Protein AF-A0A2V9P547-F1 (afdb_monomer_lite)

Foldseek 3Di:
DVCLLPVCLVLLLVLLVLLLVLLVVLLVVVVVVDDLVVQLVVQLVVLVVLLVVQLVVQVVVVVVCVPVDDPLSSLFADSSNLSSVLSNVLSVLLSVLRVVVVVVVVVVVPDPDDDCDVPPPPVVVSLVSLLVSLVVVLVVLLVCQCCCQPPVPPVVDDLSVSCQAQNCRPPNHGDQPGDHNHPSSSSNSLSNSVSSVCVDPVNVVCPVVNLVVLLVQLVVLLVVLVVVVPDPDDPDPDDDCSGGHSSVVSNSSSVSSNVVSVVVCCCPPNCVVVDPDPVVVVVVD

pLDDT: mean 84.68, std 13.54, range [43.34, 98.06]

Structure (mmCIF, N/CA/C/O backbone):
data_AF-A0A2V9P547-F1
#
_entry.id   AF-A0A2V9P547-F1
#
loop_
_atom_site.group_PDB
_atom_site.id
_atom_site.type_symbol
_atom_site.label_atom_id
_atom_site.label_alt_id
_atom_site.label_comp_id
_atom_site.label_asym_id
_atom_site.label_entity_id
_atom_site.label_seq_id
_atom_site.pdbx_PDB_ins_code
_atom_site.Cartn_x
_atom_site.Cartn_y
_atom_site.Cartn_z
_atom_site.occupancy
_atom_site.B_iso_or_equiv
_atom_site.auth_seq_id
_atom_site.auth_comp_id
_atom_site.auth_asym_id
_atom_site.auth_atom_id
_atom_site.pdbx_PDB_model_num
ATOM 1 N N . MET A 1 1 ? 19.755 12.603 -5.298 1.00 49.56 1 MET A N 1
ATOM 2 C CA . MET A 1 1 ? 19.161 11.864 -4.158 1.00 49.56 1 MET A CA 1
ATOM 3 C C . MET A 1 1 ? 17.686 12.215 -3.921 1.00 49.56 1 MET A C 1
ATOM 5 O O . MET A 1 1 ? 16.877 11.305 -3.890 1.00 49.56 1 MET A O 1
ATOM 9 N N . TYR A 1 2 ? 17.287 13.496 -3.851 1.00 55.28 2 TYR A N 1
ATOM 10 C CA . TYR A 1 2 ? 15.878 13.884 -3.610 1.00 55.28 2 TYR A CA 1
ATOM 11 C C . TYR A 1 2 ? 14.882 13.570 -4.747 1.00 55.28 2 TYR A C 1
ATOM 13 O O . TYR A 1 2 ? 13.705 13.358 -4.480 1.00 55.28 2 TYR A O 1
ATOM 21 N N . SER A 1 3 ? 15.345 13.466 -5.998 1.00 59.25 3 SER A N 1
ATOM 22 C CA . SER A 1 3 ? 14.482 13.161 -7.156 1.00 59.25 3 SER A CA 1
ATOM 23 C C . SER A 1 3 ? 13.792 11.781 -7.064 1.00 59.25 3 SER A C 1
ATOM 25 O O . SER A 1 3 ? 12.622 11.642 -7.411 1.00 59.25 3 SER A O 1
ATOM 27 N N . GLN A 1 4 ? 14.454 10.774 -6.479 1.00 61.41 4 GLN A N 1
ATOM 28 C CA . GLN A 1 4 ? 13.909 9.410 -6.340 1.00 61.41 4 GLN A CA 1
ATOM 29 C C . GLN A 1 4 ? 12.851 9.277 -5.226 1.00 61.41 4 GLN A C 1
ATOM 31 O O . GLN A 1 4 ? 12.009 8.376 -5.256 1.00 61.41 4 GLN A O 1
ATOM 36 N N . LEU A 1 5 ? 12.837 10.206 -4.260 1.00 61.00 5 LEU A N 1
ATOM 37 C CA . LEU A 1 5 ? 11.777 10.280 -3.248 1.00 61.00 5 LEU A CA 1
ATOM 38 C C . LEU A 1 5 ? 10.445 10.708 -3.878 1.00 61.00 5 LEU A C 1
ATOM 40 O O . LEU A 1 5 ? 9.407 10.157 -3.518 1.00 61.00 5 LEU A O 1
ATOM 44 N N . GLY A 1 6 ? 10.487 11.647 -4.832 1.00 61.72 6 GLY A N 1
ATOM 45 C CA . GLY A 1 6 ? 9.301 12.223 -5.473 1.00 61.72 6 GLY A CA 1
ATOM 46 C C . GLY A 1 6 ? 8.825 11.503 -6.737 1.00 61.72 6 GLY A C 1
ATOM 47 O O . GLY A 1 6 ? 7.619 11.439 -6.963 1.00 61.72 6 GLY A O 1
ATOM 48 N N . GLY A 1 7 ? 9.737 10.923 -7.530 1.00 62.88 7 GLY A N 1
ATOM 49 C CA . GLY A 1 7 ? 9.480 10.462 -8.908 1.00 62.88 7 GLY A CA 1
ATOM 50 C C . GLY A 1 7 ? 8.370 9.421 -9.105 1.00 62.88 7 GLY A C 1
ATOM 51 O O . GLY A 1 7 ? 7.908 9.229 -10.221 1.00 62.88 7 GLY A O 1
ATOM 52 N N . THR A 1 8 ? 7.893 8.783 -8.037 1.00 74.94 8 THR A N 1
ATOM 53 C CA . THR A 1 8 ? 6.737 7.871 -8.067 1.00 74.94 8 THR A CA 1
ATOM 54 C C . THR A 1 8 ? 5.821 8.030 -6.852 1.00 74.94 8 THR A C 1
ATOM 56 O O . THR A 1 8 ? 5.011 7.156 -6.564 1.00 74.94 8 THR A O 1
ATOM 59 N N . PHE A 1 9 ? 5.925 9.144 -6.122 1.00 84.44 9 PHE A N 1
ATOM 60 C CA . PHE A 1 9 ? 5.146 9.403 -4.906 1.00 84.44 9 PHE A CA 1
ATOM 61 C C . PHE A 1 9 ? 3.621 9.559 -5.104 1.00 84.44 9 PHE A C 1
ATOM 63 O O . PHE A 1 9 ? 2.879 9.207 -4.182 1.00 84.44 9 PHE A O 1
ATOM 70 N N . PRO A 1 10 ? 3.104 10.010 -6.269 1.00 89.94 10 PRO A N 1
ATOM 71 C CA . PRO A 1 10 ? 1.658 10.047 -6.494 1.00 89.94 10 PRO A CA 1
ATOM 72 C C . PRO A 1 10 ? 0.981 8.674 -6.369 1.00 89.94 10 PRO A C 1
ATOM 74 O O . PRO A 1 10 ? -0.109 8.580 -5.813 1.00 89.94 10 PRO A O 1
ATOM 77 N N . ALA A 1 11 ? 1.627 7.593 -6.813 1.00 89.75 11 ALA A N 1
ATOM 78 C CA . ALA A 1 11 ? 1.047 6.250 -6.757 1.00 89.75 11 ALA A CA 1
ATOM 79 C C . ALA A 1 11 ? 0.783 5.749 -5.315 1.00 89.75 11 ALA A C 1
ATOM 81 O O . ALA A 1 11 ? -0.353 5.362 -5.030 1.00 89.75 11 ALA A O 1
ATOM 82 N N . PRO A 1 12 ? 1.746 5.811 -4.369 1.00 93.12 12 PRO A N 1
ATOM 83 C CA . PRO A 1 12 ? 1.519 5.541 -2.952 1.00 93.12 12 PRO A CA 1
ATOM 84 C C . PRO A 1 12 ? 0.391 6.372 -2.361 1.00 93.12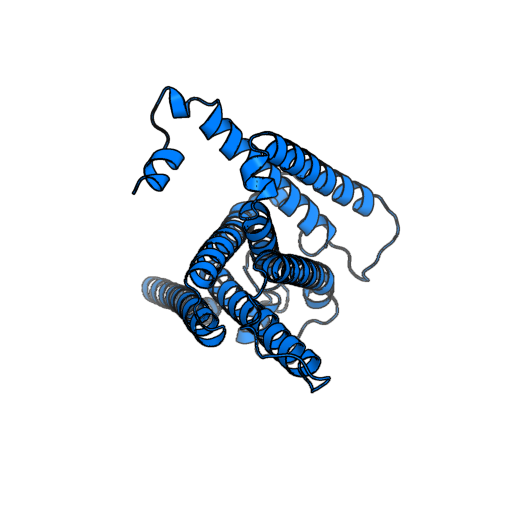 12 PRO A C 1
ATOM 86 O O . PRO A 1 12 ? -0.392 5.843 -1.579 1.00 93.12 12 PRO A O 1
ATOM 89 N N . LEU A 1 13 ? 0.287 7.648 -2.746 1.00 94.81 13 LEU A N 1
ATOM 90 C CA . LEU A 1 13 ? -0.782 8.524 -2.281 1.00 94.81 13 LEU A CA 1
ATOM 91 C C . LEU A 1 13 ? -2.156 8.029 -2.747 1.00 94.81 13 LEU A C 1
ATOM 93 O O . LEU A 1 13 ? -3.043 7.856 -1.914 1.00 94.81 13 LEU A O 1
ATOM 97 N N . PHE A 1 14 ? -2.328 7.749 -4.042 1.00 94.56 14 PHE A N 1
ATOM 98 C CA . PHE A 1 14 ? -3.595 7.235 -4.574 1.00 94.56 14 PHE A CA 1
ATOM 99 C C . PHE A 1 14 ? -3.981 5.892 -3.955 1.00 94.56 14 PHE A C 1
ATOM 101 O O . PHE A 1 14 ? -5.131 5.710 -3.564 1.00 94.56 14 PHE A O 1
ATOM 108 N N . LEU A 1 15 ? -3.028 4.969 -3.816 1.00 96.56 15 LEU A N 1
ATOM 109 C CA . LEU A 1 15 ? -3.270 3.658 -3.212 1.00 96.56 15 LEU A CA 1
ATOM 110 C C . LEU A 1 15 ? -3.638 3.777 -1.736 1.00 96.56 15 LEU A C 1
ATOM 112 O O . LEU A 1 15 ? -4.613 3.170 -1.297 1.00 96.56 15 LEU A O 1
ATOM 116 N N . PHE A 1 16 ? -2.905 4.595 -0.981 1.00 97.56 16 PHE A N 1
ATOM 117 C CA . PHE A 1 16 ? -3.202 4.848 0.422 1.00 97.56 16 PHE A CA 1
ATOM 118 C C . PHE A 1 16 ? -4.597 5.453 0.594 1.00 97.56 16 PHE A C 1
ATOM 120 O O . PHE A 1 16 ? -5.390 4.948 1.388 1.00 97.56 16 PHE A O 1
ATOM 127 N N . LEU A 1 17 ? -4.941 6.482 -0.186 1.00 96.56 17 LEU A N 1
ATOM 128 C CA . LEU A 1 17 ? -6.272 7.090 -0.150 1.00 96.56 17 LEU A CA 1
ATOM 129 C C . LEU A 1 17 ? -7.367 6.100 -0.564 1.00 96.56 17 LEU A C 1
ATOM 131 O O . LEU A 1 17 ? -8.393 6.038 0.107 1.00 96.56 17 LEU A O 1
ATOM 135 N N . ALA A 1 18 ? -7.137 5.273 -1.589 1.00 96.69 18 ALA A N 1
ATOM 136 C CA . ALA A 1 18 ? -8.064 4.211 -1.974 1.00 96.69 18 ALA A CA 1
ATOM 137 C C . ALA A 1 18 ? -8.303 3.221 -0.820 1.00 96.69 18 ALA A C 1
ATOM 139 O O . ALA A 1 18 ? -9.447 2.845 -0.563 1.00 96.69 18 ALA A O 1
ATOM 140 N N . GLY A 1 19 ? -7.253 2.859 -0.076 1.00 97.25 19 GLY A N 1
ATOM 141 C CA . GLY A 1 19 ? -7.352 2.060 1.146 1.00 97.25 19 GLY A CA 1
ATOM 142 C C . GLY A 1 19 ? -8.185 2.732 2.242 1.00 97.25 19 GLY A C 1
ATOM 143 O O . GLY A 1 19 ? -9.082 2.107 2.809 1.00 97.25 19 GLY A O 1
ATOM 144 N N . VAL A 1 20 ? -7.949 4.023 2.505 1.00 96.75 20 VAL A N 1
ATOM 145 C CA . VAL A 1 20 ? -8.733 4.803 3.482 1.00 96.75 20 VAL A CA 1
ATOM 146 C C . VAL A 1 20 ? -10.208 4.857 3.083 1.00 96.75 20 VAL A C 1
ATOM 148 O O . VAL A 1 20 ? -11.084 4.579 3.905 1.00 96.75 20 VAL A O 1
ATOM 151 N N . SER A 1 21 ? -10.500 5.164 1.818 1.00 95.38 21 SER A N 1
ATOM 152 C CA . SER A 1 21 ? -11.861 5.178 1.279 1.00 95.38 21 SER A CA 1
ATOM 153 C C . SER A 1 21 ? -12.527 3.808 1.396 1.00 95.38 21 SER A C 1
ATOM 155 O O . SER A 1 21 ? -13.686 3.725 1.807 1.00 95.38 21 SER A O 1
ATOM 157 N N . PHE A 1 22 ? -11.799 2.728 1.102 1.00 96.25 22 PHE A N 1
ATOM 158 C CA . PHE A 1 22 ? -12.295 1.362 1.249 1.00 96.25 22 PHE A CA 1
ATOM 159 C C . PHE A 1 22 ? -12.676 1.046 2.699 1.00 96.25 22 PHE A C 1
ATOM 161 O O . PHE A 1 22 ? -13.743 0.473 2.938 1.00 96.25 22 PHE A O 1
ATOM 168 N N . ALA A 1 23 ? -11.849 1.447 3.671 1.00 95.50 23 ALA A N 1
ATOM 169 C CA . ALA A 1 23 ? -12.138 1.255 5.092 1.00 95.50 23 ALA A CA 1
ATOM 170 C C . ALA A 1 23 ? -13.430 1.972 5.508 1.00 95.50 23 ALA A C 1
ATOM 172 O O . ALA A 1 23 ? -14.292 1.366 6.139 1.00 95.50 23 ALA A O 1
ATOM 173 N N . LEU A 1 24 ? -13.604 3.233 5.092 1.00 92.56 24 LEU A N 1
ATOM 174 C CA . LEU A 1 24 ? -14.802 4.028 5.388 1.00 92.56 24 LEU A CA 1
ATOM 175 C C . LEU A 1 24 ? -16.067 3.437 4.754 1.00 92.56 24 LEU A C 1
ATOM 177 O O . LEU A 1 24 ? -17.126 3.413 5.380 1.00 92.56 24 LEU A O 1
ATOM 181 N N . VAL A 1 25 ? -15.974 2.954 3.512 1.00 92.38 25 VAL A N 1
ATOM 182 C CA . VAL A 1 25 ? -17.089 2.270 2.841 1.00 92.38 25 VAL A CA 1
ATOM 183 C C . VAL A 1 25 ? -17.422 0.969 3.564 1.00 92.38 25 VAL A C 1
ATOM 185 O O . VAL A 1 25 ? -18.591 0.708 3.831 1.00 92.38 25 VAL A O 1
ATOM 188 N N . THR A 1 26 ? -16.415 0.177 3.928 1.00 91.06 26 THR A N 1
ATOM 189 C CA . THR A 1 26 ? -16.612 -1.094 4.636 1.00 91.06 26 THR A CA 1
ATOM 190 C C . THR A 1 26 ? -17.240 -0.873 6.009 1.00 91.06 26 THR A C 1
ATOM 192 O O . THR A 1 26 ? -18.204 -1.556 6.339 1.00 91.06 26 THR A O 1
ATOM 195 N N . ASP A 1 27 ? -16.782 0.125 6.769 1.00 89.25 27 ASP A N 1
ATOM 196 C CA . ASP A 1 27 ? -17.373 0.510 8.057 1.00 89.25 27 ASP A CA 1
ATOM 197 C C . ASP A 1 27 ? -18.852 0.909 7.902 1.00 89.25 27 ASP A C 1
ATOM 199 O O . ASP A 1 27 ? -19.717 0.403 8.617 1.00 89.25 27 ASP A O 1
ATOM 203 N N . LYS A 1 28 ? -19.187 1.714 6.883 1.00 88.19 28 LYS A N 1
ATOM 204 C CA . LYS A 1 28 ? -20.585 2.054 6.559 1.00 88.19 28 LYS A CA 1
ATOM 205 C C . LYS A 1 28 ? -21.427 0.825 6.197 1.00 88.19 28 LYS A C 1
ATOM 207 O O . LYS A 1 28 ? -22.593 0.754 6.577 1.00 88.19 28 LYS A O 1
ATOM 212 N N . LEU A 1 29 ? -20.877 -0.136 5.451 1.00 88.25 29 LEU A N 1
ATOM 213 C CA . LEU A 1 29 ? -21.590 -1.367 5.083 1.00 88.25 29 LEU A CA 1
ATOM 214 C C . LEU A 1 29 ? -21.790 -2.299 6.291 1.00 88.25 29 LEU A C 1
ATOM 216 O O . LEU A 1 29 ? -22.845 -2.924 6.401 1.00 88.25 29 LEU A O 1
ATOM 220 N N . LEU A 1 30 ? -20.823 -2.347 7.212 1.00 84.56 30 LEU A N 1
ATOM 221 C CA . LEU A 1 30 ? -20.936 -3.074 8.480 1.00 84.56 30 LEU A CA 1
ATOM 222 C C . LEU A 1 30 ? -22.000 -2.453 9.392 1.00 84.56 30 LEU A C 1
ATOM 224 O O . LEU A 1 30 ? -22.803 -3.181 9.972 1.00 84.56 30 LEU A O 1
ATOM 228 N N . GLN A 1 31 ? -22.069 -1.121 9.471 1.00 84.56 31 GLN A N 1
ATOM 229 C CA . GLN A 1 31 ? -23.114 -0.413 10.224 1.00 84.56 31 GLN A CA 1
ATOM 230 C C . GLN A 1 31 ? -24.520 -0.678 9.668 1.00 84.56 31 GLN A C 1
ATOM 232 O O . GLN A 1 31 ? -25.480 -0.746 10.430 1.00 84.56 31 GLN A O 1
ATOM 237 N N . LYS A 1 32 ? -24.639 -0.896 8.352 1.00 84.75 32 LYS A N 1
ATOM 238 C CA . LYS A 1 32 ? -25.882 -1.325 7.687 1.00 84.75 32 LYS A CA 1
ATOM 239 C C . LYS A 1 32 ? -26.212 -2.813 7.881 1.00 84.75 32 LYS A C 1
ATOM 241 O O . LYS A 1 32 ? -27.176 -3.283 7.286 1.00 84.75 32 LYS A O 1
ATOM 246 N N . GLN A 1 33 ? -25.428 -3.545 8.678 1.00 78.88 33 GLN A N 1
ATOM 247 C CA . GLN A 1 33 ? -25.622 -4.967 8.998 1.00 78.88 33 GLN A CA 1
ATOM 248 C C . GLN A 1 33 ? -25.703 -5.882 7.765 1.00 78.88 33 GLN A C 1
ATOM 250 O O . GLN A 1 33 ? -26.404 -6.893 7.761 1.00 78.88 33 GLN A O 1
ATOM 255 N N . LEU A 1 34 ? -24.972 -5.542 6.700 1.00 81.12 34 LEU A N 1
ATOM 256 C CA . LEU A 1 34 ? -24.906 -6.391 5.515 1.00 81.12 34 LEU A CA 1
ATOM 257 C C . LEU A 1 34 ? -24.095 -7.661 5.789 1.00 81.12 34 LEU A C 1
ATOM 259 O O . LEU A 1 34 ? -23.124 -7.656 6.547 1.00 81.12 34 LEU A O 1
ATOM 263 N N . SER A 1 35 ? -24.463 -8.753 5.118 1.00 83.75 35 SER A N 1
ATOM 264 C CA . SER A 1 35 ? -23.729 -10.015 5.234 1.00 83.75 35 SER A CA 1
ATOM 265 C C . SER A 1 35 ? -22.305 -9.897 4.674 1.00 83.75 35 SER A C 1
ATOM 267 O O . SER A 1 35 ? -22.056 -9.170 3.708 1.00 83.75 35 SER A O 1
ATOM 269 N N . ALA A 1 36 ? -21.368 -10.678 5.221 1.00 86.25 36 ALA A N 1
ATOM 270 C CA . ALA A 1 36 ? -19.972 -10.694 4.771 1.00 86.25 36 ALA A CA 1
ATOM 271 C C . ALA A 1 36 ? -19.837 -10.939 3.255 1.00 86.25 36 ALA A C 1
ATOM 273 O O . ALA A 1 36 ? -19.030 -10.294 2.587 1.00 86.25 36 ALA A O 1
ATOM 274 N N . ASN A 1 37 ? -20.677 -11.817 2.694 1.00 88.94 37 ASN A N 1
ATOM 275 C CA . ASN A 1 37 ? -20.705 -12.110 1.260 1.00 88.94 37 ASN A CA 1
ATOM 276 C C . ASN A 1 37 ? -21.169 -10.907 0.425 1.00 88.94 37 ASN A C 1
ATOM 278 O O . ASN A 1 37 ? -20.618 -10.657 -0.644 1.00 88.94 37 ASN A O 1
ATOM 282 N N . GLN A 1 38 ? -22.159 -10.144 0.898 1.00 89.19 38 GLN A N 1
ATOM 283 C CA . GLN A 1 38 ? -22.633 -8.944 0.202 1.00 89.19 38 GLN A CA 1
ATOM 284 C C . GLN A 1 38 ? -21.593 -7.824 0.232 1.00 89.19 38 GLN A C 1
ATOM 286 O O . GLN A 1 38 ? -21.378 -7.171 -0.793 1.00 89.19 38 GLN A O 1
ATOM 291 N N . ILE A 1 39 ? -20.924 -7.630 1.374 1.00 88.31 39 ILE A N 1
ATOM 292 C CA . ILE A 1 39 ? -19.830 -6.659 1.509 1.00 88.31 39 ILE A CA 1
ATOM 293 C C . ILE A 1 39 ? -18.715 -7.011 0.525 1.00 88.31 39 ILE A C 1
ATOM 295 O O . ILE A 1 39 ? -18.340 -6.172 -0.292 1.00 88.31 39 ILE A O 1
ATOM 299 N N . ALA A 1 40 ? -18.253 -8.264 0.542 1.00 91.50 40 ALA A N 1
ATOM 300 C CA . ALA A 1 40 ? -17.202 -8.756 -0.342 1.00 91.50 40 ALA A CA 1
ATOM 301 C C . ALA A 1 40 ? -17.580 -8.634 -1.820 1.00 91.50 40 ALA A C 1
ATOM 303 O O . ALA A 1 40 ? -16.827 -8.078 -2.611 1.00 91.50 40 ALA A O 1
ATOM 304 N N . LYS A 1 41 ? -18.779 -9.088 -2.204 1.00 93.81 41 LYS A N 1
ATOM 305 C CA . LYS A 1 41 ? -19.252 -9.009 -3.591 1.00 93.81 41 LYS A CA 1
ATOM 306 C C . LYS A 1 41 ? -19.302 -7.566 -4.084 1.00 93.81 41 LYS A C 1
ATOM 308 O O . LYS A 1 41 ? -18.902 -7.300 -5.212 1.00 93.81 41 LYS A O 1
ATOM 313 N N . THR A 1 42 ? -19.777 -6.642 -3.251 1.00 91.56 42 THR A N 1
ATOM 314 C CA . THR A 1 42 ? -19.873 -5.222 -3.612 1.00 91.56 42 THR A CA 1
ATOM 315 C C . THR A 1 42 ? -18.488 -4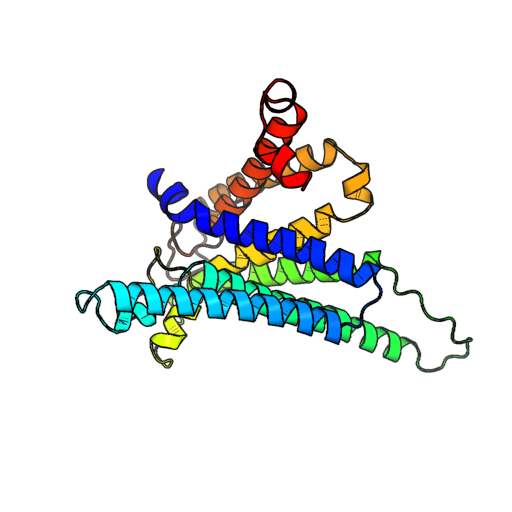.611 -3.791 1.00 91.56 42 THR A C 1
ATOM 317 O O . THR A 1 42 ? -18.228 -3.975 -4.809 1.00 91.56 42 THR A O 1
ATOM 320 N N . THR A 1 43 ? -17.583 -4.824 -2.837 1.00 92.38 43 THR A N 1
ATOM 321 C CA . THR A 1 43 ? -16.242 -4.228 -2.872 1.00 92.38 43 THR A CA 1
ATOM 322 C C . THR A 1 43 ? -15.353 -4.840 -3.954 1.00 92.38 43 THR A C 1
ATOM 324 O O . THR A 1 43 ? -14.705 -4.097 -4.690 1.00 92.38 43 THR A O 1
ATOM 327 N N . ILE A 1 44 ? -15.387 -6.165 -4.130 1.00 95.81 44 ILE A N 1
ATOM 328 C CA . ILE A 1 44 ? -14.661 -6.877 -5.194 1.00 95.81 44 ILE A CA 1
ATOM 329 C C . ILE A 1 44 ? -15.182 -6.455 -6.565 1.00 95.81 44 ILE A C 1
ATOM 331 O O . ILE A 1 44 ? -14.379 -6.163 -7.444 1.00 95.81 44 ILE A O 1
ATOM 335 N N . ARG A 1 45 ? -16.505 -6.350 -6.752 1.00 96.31 45 ARG A N 1
ATOM 336 C CA . ARG A 1 45 ? -17.078 -5.882 -8.021 1.00 96.31 45 ARG A CA 1
ATOM 337 C C . ARG A 1 45 ? -16.614 -4.467 -8.363 1.00 96.31 45 ARG A C 1
ATOM 339 O O . ARG A 1 45 ? -16.226 -4.234 -9.499 1.00 96.31 45 ARG A O 1
ATOM 346 N N . ARG A 1 46 ? -16.603 -3.539 -7.398 1.00 93.94 46 ARG A N 1
ATOM 347 C CA . ARG A 1 46 ? -16.077 -2.180 -7.627 1.00 93.94 46 ARG A CA 1
ATOM 348 C C . ARG A 1 46 ? -14.585 -2.184 -7.967 1.00 93.94 46 ARG A C 1
ATOM 350 O O . ARG A 1 46 ? -14.173 -1.460 -8.866 1.00 93.94 46 ARG A O 1
ATOM 357 N N . GLY A 1 47 ? -13.789 -3.022 -7.301 1.00 95.19 47 GLY A N 1
ATOM 358 C CA . GLY A 1 47 ? -12.379 -3.217 -7.653 1.00 95.19 47 GLY A CA 1
ATOM 359 C C . GLY A 1 47 ? -12.197 -3.769 -9.071 1.00 95.19 47 GLY A C 1
ATOM 360 O O . GLY A 1 47 ? -11.362 -3.266 -9.819 1.00 95.19 47 GLY A O 1
ATOM 361 N N . ALA A 1 48 ? -13.023 -4.738 -9.470 1.00 96.62 48 ALA A N 1
ATOM 362 C CA . ALA A 1 48 ? -13.026 -5.312 -10.814 1.00 96.62 48 ALA A CA 1
ATOM 363 C C . ALA A 1 48 ? -13.457 -4.297 -11.886 1.00 96.62 48 ALA A C 1
ATOM 365 O O . ALA A 1 48 ? -12.876 -4.276 -12.965 1.00 96.62 48 ALA A O 1
ATOM 366 N N . GLU A 1 49 ? -14.426 -3.425 -11.587 1.00 96.62 49 GLU A N 1
ATOM 367 C CA . GLU A 1 49 ? -14.826 -2.317 -12.465 1.00 96.62 49 GLU A CA 1
ATOM 368 C C . GLU A 1 49 ? -13.655 -1.346 -12.692 1.00 96.62 49 GLU A C 1
ATOM 370 O O . GLU A 1 49 ? -13.340 -1.030 -13.836 1.00 96.62 49 GLU A O 1
ATOM 375 N N . ILE A 1 50 ? -12.955 -0.929 -11.630 1.00 94.81 50 ILE A N 1
ATOM 376 C CA . ILE A 1 50 ? -11.777 -0.046 -11.740 1.00 94.81 50 ILE A CA 1
ATOM 377 C C . ILE A 1 50 ? -10.647 -0.726 -12.519 1.00 94.81 50 ILE A C 1
ATOM 379 O O . ILE A 1 50 ? -10.018 -0.101 -13.371 1.00 94.81 50 ILE A O 1
ATOM 383 N N . PHE A 1 51 ? -10.412 -2.012 -12.263 1.00 94.44 51 PHE A N 1
ATOM 384 C CA . PHE A 1 51 ? -9.427 -2.802 -12.995 1.00 94.44 51 PHE A CA 1
ATOM 385 C C . PHE A 1 51 ? -9.758 -2.888 -14.492 1.00 94.44 51 PHE A C 1
ATOM 387 O O . PHE A 1 51 ? -8.892 -2.655 -15.332 1.00 94.44 51 PHE A O 1
ATOM 394 N N . ALA A 1 52 ? -11.019 -3.169 -14.833 1.00 94.81 52 ALA A N 1
ATOM 395 C CA . ALA A 1 52 ? -11.480 -3.229 -16.216 1.00 94.81 52 ALA A CA 1
ATOM 396 C C . ALA A 1 52 ? -11.361 -1.869 -16.918 1.00 94.81 52 ALA A C 1
ATOM 398 O O . ALA A 1 52 ? -10.942 -1.818 -18.072 1.00 94.81 52 ALA A O 1
ATOM 399 N N . LEU A 1 53 ? -11.664 -0.768 -16.222 1.00 93.81 53 LEU A N 1
ATOM 400 C CA . LEU A 1 53 ? -11.444 0.583 -16.743 1.00 93.81 53 LEU A CA 1
ATOM 401 C C . LEU A 1 53 ? -9.959 0.855 -17.006 1.00 93.81 53 LEU A C 1
ATOM 403 O O . LEU A 1 53 ? -9.626 1.413 -18.047 1.00 93.81 53 LEU A O 1
ATOM 407 N N . GLY A 1 54 ? -9.062 0.426 -16.115 1.00 92.25 54 GLY A N 1
ATOM 408 C CA . GLY A 1 54 ? -7.617 0.545 -16.325 1.00 92.25 54 GLY A CA 1
ATOM 409 C C . GLY A 1 54 ? -7.125 -0.217 -17.564 1.00 92.25 54 GLY A C 1
ATOM 410 O O . GLY A 1 54 ? -6.357 0.326 -18.358 1.00 92.25 54 GLY A O 1
ATOM 411 N N . LEU A 1 55 ? -7.640 -1.430 -17.797 1.00 91.62 55 LEU A N 1
ATOM 412 C CA . LEU A 1 55 ? -7.381 -2.181 -19.032 1.00 91.62 55 LEU A CA 1
ATOM 413 C C . LEU A 1 55 ? -7.955 -1.483 -20.272 1.00 91.62 55 LEU A C 1
ATOM 415 O O . LEU A 1 55 ? -7.295 -1.427 -21.308 1.00 91.62 55 LEU A O 1
ATOM 419 N N . LEU A 1 56 ? -9.162 -0.924 -20.175 1.00 93.19 56 LEU A N 1
ATOM 420 C CA . LEU A 1 56 ? -9.802 -0.214 -21.282 1.00 93.19 56 LEU A CA 1
ATOM 421 C C . LEU A 1 56 ? -9.011 1.037 -21.678 1.00 93.19 56 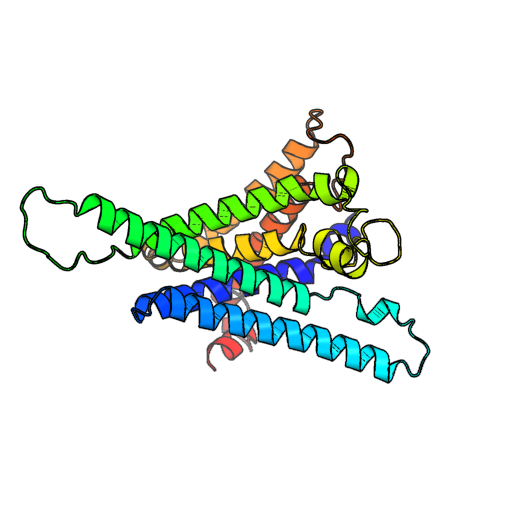LEU A C 1
ATOM 423 O O . LEU A 1 56 ? -8.802 1.264 -22.867 1.00 93.19 56 LEU A O 1
ATOM 427 N N . PHE A 1 57 ? -8.505 1.802 -20.707 1.00 91.44 57 PHE A N 1
ATOM 428 C CA . PHE A 1 57 ? -7.626 2.939 -20.986 1.00 91.44 57 PHE A CA 1
ATOM 429 C C . PHE A 1 57 ? -6.340 2.518 -21.699 1.00 91.44 57 PHE A C 1
ATOM 431 O O . PHE A 1 57 ? -5.898 3.221 -22.604 1.00 91.44 57 PHE A O 1
ATOM 438 N N . ARG A 1 58 ? -5.778 1.347 -21.372 1.00 89.56 58 ARG A N 1
ATOM 439 C CA . ARG A 1 58 ? -4.614 0.801 -22.090 1.00 89.56 58 ARG A CA 1
ATOM 440 C C . ARG A 1 58 ? -4.941 0.425 -23.530 1.00 89.56 58 ARG A C 1
ATOM 442 O O . ARG A 1 58 ? -4.164 0.737 -24.428 1.00 89.56 58 ARG A O 1
ATOM 449 N N . VAL A 1 59 ? -6.098 -0.193 -23.767 1.00 90.69 59 VAL A N 1
ATOM 450 C CA . VAL A 1 59 ? -6.575 -0.494 -25.128 1.00 90.69 59 VAL A CA 1
ATOM 451 C C . VAL A 1 59 ? -6.794 0.791 -25.926 1.00 90.69 59 VAL A C 1
ATOM 453 O O . VAL A 1 59 ? -6.391 0.869 -27.085 1.00 90.69 59 VAL A O 1
ATOM 456 N N . GLN A 1 60 ? -7.381 1.814 -25.303 1.00 92.00 60 GLN A N 1
ATOM 457 C CA . GLN A 1 60 ? -7.567 3.125 -25.916 1.00 92.00 60 GLN A CA 1
ATOM 458 C C . GLN A 1 60 ? -6.223 3.784 -26.270 1.00 92.00 60 GLN A C 1
ATOM 460 O O . GLN A 1 60 ? -6.064 4.260 -27.391 1.00 92.00 60 GLN A O 1
ATOM 465 N N . GLU A 1 61 ? -5.255 3.805 -25.349 1.00 88.56 61 GLU A N 1
ATOM 466 C CA . GLU A 1 61 ? -3.913 4.364 -25.578 1.00 88.56 61 GLU A CA 1
ATOM 467 C C . GLU A 1 61 ? -3.206 3.651 -26.738 1.00 88.56 61 GLU A C 1
ATOM 469 O O . GLU A 1 61 ? -2.670 4.298 -27.639 1.00 88.56 61 GLU A O 1
ATOM 474 N N . PHE A 1 62 ? -3.285 2.319 -26.773 1.00 88.12 62 PHE A N 1
ATOM 475 C CA . PHE A 1 62 ? -2.741 1.516 -27.861 1.00 88.12 62 PHE A CA 1
ATOM 476 C C . PHE A 1 62 ? -3.406 1.838 -29.208 1.00 88.12 62 PHE A C 1
ATOM 478 O O . PHE A 1 62 ? -2.709 2.034 -30.201 1.00 88.12 62 PHE A O 1
ATOM 485 N N . ALA A 1 63 ? -4.735 1.962 -29.251 1.00 89.00 63 ALA A N 1
ATOM 486 C CA . ALA A 1 63 ? -5.456 2.314 -30.475 1.00 89.00 63 ALA A CA 1
ATOM 487 C C . ALA A 1 63 ? -5.096 3.723 -30.985 1.00 89.00 63 ALA A C 1
ATOM 489 O O . ALA A 1 63 ? -4.896 3.913 -32.184 1.00 89.00 63 ALA A O 1
ATOM 490 N N . ILE A 1 64 ? -4.958 4.698 -30.077 1.00 90.56 64 ILE A N 1
ATOM 491 C CA . ILE A 1 64 ? -4.565 6.080 -30.408 1.00 90.56 64 ILE A CA 1
ATOM 492 C C . ILE A 1 64 ? -3.116 6.151 -30.900 1.00 90.56 64 ILE A C 1
ATOM 494 O O . ILE A 1 64 ? -2.790 7.014 -31.711 1.00 90.56 64 ILE A O 1
ATOM 498 N N . SER A 1 65 ? -2.251 5.230 -30.471 1.00 84.69 65 SER A N 1
ATOM 499 C CA . SER A 1 65 ? -0.855 5.194 -30.916 1.00 84.69 65 SER A CA 1
ATOM 500 C C . SER A 1 65 ? -0.678 4.903 -32.417 1.00 84.69 65 SER A C 1
ATOM 502 O O . SER A 1 65 ? 0.441 5.011 -32.910 1.00 84.69 65 SER A O 1
ATOM 504 N N . LEU A 1 66 ? -1.744 4.539 -33.151 1.00 80.56 66 LEU A N 1
ATOM 505 C CA . LEU A 1 66 ? -1.749 4.332 -34.611 1.00 80.56 66 LEU A CA 1
ATOM 506 C C . LEU A 1 66 ? -0.564 3.479 -35.116 1.00 80.56 66 LEU A C 1
ATOM 508 O O . LEU A 1 66 ? 0.037 3.769 -36.148 1.00 80.56 66 LEU A O 1
ATOM 512 N N . GLY A 1 67 ? -0.212 2.426 -34.370 1.00 81.00 67 GLY A N 1
ATOM 513 C CA . GLY A 1 67 ? 0.859 1.485 -34.722 1.00 81.00 67 GLY A CA 1
ATOM 514 C C . GLY A 1 67 ? 2.271 1.894 -34.290 1.00 81.00 67 GLY A C 1
ATOM 515 O O . GLY A 1 67 ? 3.212 1.153 -34.556 1.00 81.00 67 GLY A O 1
ATOM 516 N N . TRP A 1 68 ? 2.435 3.031 -33.605 1.00 82.00 68 TRP A N 1
ATOM 517 C CA . TRP A 1 68 ? 3.726 3.452 -33.048 1.00 82.00 68 TRP A CA 1
ATOM 518 C C . TRP A 1 68 ? 4.072 2.710 -31.754 1.00 82.00 68 TRP A C 1
ATOM 520 O O . TRP A 1 68 ? 5.252 2.551 -31.442 1.00 82.00 68 TRP A O 1
ATOM 530 N N . ALA A 1 69 ? 3.068 2.250 -30.999 1.00 82.94 69 ALA A N 1
ATOM 531 C CA . ALA A 1 69 ? 3.292 1.481 -29.782 1.00 82.94 69 ALA A CA 1
ATOM 532 C C . ALA A 1 69 ? 3.374 -0.029 -30.077 1.00 82.94 69 ALA A C 1
ATOM 534 O O . ALA A 1 69 ? 2.543 -0.566 -30.818 1.00 82.94 69 ALA A O 1
ATOM 535 N N . PRO A 1 70 ? 4.334 -0.754 -29.477 1.00 85.50 70 PRO A N 1
ATOM 536 C CA . PRO A 1 70 ? 4.379 -2.207 -29.559 1.00 85.50 70 PRO A CA 1
ATOM 537 C C . PRO A 1 70 ? 3.184 -2.843 -28.833 1.00 85.50 70 PRO A C 1
ATOM 539 O O . PRO A 1 70 ? 2.708 -2.342 -27.816 1.00 85.50 70 PRO A O 1
ATOM 542 N N . TRP A 1 71 ? 2.747 -4.020 -29.295 1.00 84.69 71 TRP A N 1
ATOM 543 C CA . TRP A 1 71 ? 1.654 -4.787 -28.668 1.00 84.69 71 TRP A CA 1
ATOM 544 C C . TRP A 1 71 ? 1.911 -5.122 -27.189 1.00 84.69 71 TRP A C 1
ATOM 546 O O . TRP A 1 71 ? 0.972 -5.349 -26.428 1.00 84.69 71 TRP A O 1
ATOM 556 N N . SER A 1 72 ? 3.180 -5.137 -26.765 1.00 84.00 72 SER A N 1
ATOM 557 C CA . SER A 1 72 ? 3.554 -5.340 -25.367 1.00 84.00 72 SER A CA 1
ATOM 558 C C . SER A 1 72 ? 3.005 -4.255 -24.443 1.00 84.00 72 SER A C 1
ATOM 560 O O . SER A 1 72 ? 2.712 -4.570 -23.295 1.00 84.00 72 SER A O 1
ATOM 562 N N . ASP A 1 73 ? 2.782 -3.023 -24.917 1.00 81.75 73 ASP A N 1
ATOM 563 C CA . ASP A 1 73 ? 2.300 -1.917 -24.075 1.00 81.75 73 ASP A CA 1
ATOM 564 C C . ASP A 1 73 ? 0.891 -2.147 -23.506 1.00 81.75 73 ASP A C 1
ATOM 566 O O . ASP A 1 73 ? 0.565 -1.616 -22.443 1.00 81.75 73 ASP A O 1
ATOM 570 N N . LEU A 1 74 ? 0.087 -3.018 -24.127 1.00 82.31 74 LEU A N 1
ATOM 571 C CA . LEU A 1 74 ? -1.191 -3.477 -23.569 1.00 82.31 74 LEU A CA 1
ATOM 572 C C . LEU A 1 74 ? -1.013 -4.253 -22.256 1.00 82.31 74 LEU A C 1
ATOM 574 O O . LEU A 1 74 ? -1.878 -4.209 -21.385 1.00 82.31 74 LEU A O 1
ATOM 578 N N . GLY A 1 75 ? 0.118 -4.945 -22.098 1.00 80.56 75 GLY A N 1
ATOM 579 C CA . GLY A 1 75 ? 0.484 -5.667 -20.881 1.00 80.56 75 GLY A CA 1
ATOM 580 C C . GLY A 1 75 ? 1.183 -4.797 -19.835 1.00 80.56 75 GLY A C 1
ATOM 581 O O . GLY A 1 75 ? 1.719 -5.331 -18.864 1.00 80.56 75 GLY A O 1
ATOM 582 N N . ARG A 1 76 ? 1.257 -3.472 -20.026 1.00 83.56 76 ARG A N 1
ATOM 583 C CA . ARG A 1 76 ? 1.859 -2.562 -19.047 1.00 83.56 76 ARG A CA 1
ATOM 584 C C . ARG A 1 76 ? 0.890 -2.317 -17.891 1.00 83.56 76 ARG A C 1
ATOM 586 O O . ARG A 1 76 ? -0.259 -1.930 -18.094 1.00 83.56 76 ARG A O 1
ATOM 593 N N . VAL A 1 77 ? 1.368 -2.506 -16.663 1.00 85.50 77 VAL A N 1
ATOM 594 C CA . VAL A 1 77 ? 0.546 -2.327 -15.460 1.00 85.50 77 VAL A CA 1
ATOM 595 C C . VAL A 1 77 ? 0.505 -0.860 -15.048 1.00 85.50 77 VAL A C 1
ATOM 597 O O . VAL A 1 77 ? 1.535 -0.269 -14.722 1.00 85.50 77 VAL A O 1
ATOM 600 N N . ASP A 1 78 ? -0.704 -0.302 -15.041 1.00 88.56 78 ASP A N 1
ATOM 601 C CA . ASP A 1 78 ? -0.989 1.066 -14.607 1.00 88.56 78 ASP A CA 1
ATOM 602 C C . ASP A 1 78 ? -1.512 1.126 -13.163 1.00 88.56 78 ASP A C 1
ATOM 604 O O . ASP A 1 78 ? -2.003 0.132 -12.623 1.00 88.56 78 ASP A O 1
ATOM 608 N N . ILE A 1 79 ? -1.501 2.319 -12.567 1.00 90.31 79 ILE A N 1
ATOM 609 C CA . ILE A 1 79 ? -1.955 2.582 -11.202 1.00 90.31 79 ILE A CA 1
ATOM 610 C C . ILE A 1 79 ? -3.420 2.187 -10.980 1.00 90.31 79 ILE A C 1
ATOM 612 O O . ILE A 1 79 ? -3.759 1.676 -9.914 1.00 90.31 79 ILE A O 1
ATOM 616 N N . LEU A 1 80 ? -4.291 2.359 -11.984 1.00 92.69 80 LEU A N 1
ATOM 617 C CA . LEU A 1 80 ? -5.695 1.933 -11.901 1.00 92.69 80 LEU A CA 1
ATOM 618 C C . LEU A 1 80 ? -5.811 0.415 -11.755 1.00 92.69 80 LEU A C 1
ATOM 620 O O . LEU A 1 80 ? -6.608 -0.067 -10.947 1.00 92.69 80 LEU A O 1
ATOM 624 N N . ASN A 1 81 ? -4.974 -0.339 -12.472 1.00 93.50 81 ASN A N 1
ATOM 625 C CA . ASN A 1 81 ? -4.954 -1.791 -12.365 1.00 93.50 81 ASN A CA 1
ATOM 626 C C . ASN A 1 81 ? -4.525 -2.207 -10.952 1.00 93.50 81 ASN A C 1
ATOM 628 O O . ASN A 1 81 ? -5.158 -3.066 -10.338 1.00 93.50 81 ASN A O 1
ATOM 632 N N . THR A 1 82 ? -3.495 -1.559 -10.405 1.00 94.19 82 THR A N 1
ATOM 633 C CA . THR A 1 82 ? -3.008 -1.802 -9.040 1.00 94.19 82 THR A CA 1
ATOM 634 C C . THR A 1 82 ? -4.064 -1.471 -7.992 1.00 94.19 82 THR A C 1
ATOM 636 O O . THR A 1 82 ? -4.259 -2.252 -7.061 1.00 94.19 82 THR A O 1
ATOM 639 N N . ILE A 1 83 ? -4.769 -0.343 -8.137 1.00 95.38 83 ILE A N 1
ATOM 640 C CA . ILE A 1 83 ? -5.869 0.056 -7.246 1.00 95.38 83 ILE A CA 1
ATOM 641 C C . ILE A 1 83 ? -6.986 -0.987 -7.303 1.00 95.38 83 ILE A C 1
ATOM 643 O O . ILE A 1 83 ? -7.422 -1.467 -6.256 1.00 95.38 83 ILE A O 1
ATOM 647 N N . GLY A 1 84 ? -7.410 -1.384 -8.505 1.00 95.81 84 GLY A N 1
ATOM 648 C CA . GLY A 1 84 ? -8.458 -2.383 -8.702 1.00 95.81 84 GLY A CA 1
ATOM 649 C C . GLY A 1 84 ? -8.110 -3.727 -8.059 1.00 95.81 84 GLY A C 1
ATOM 650 O O . GLY A 1 84 ? -8.898 -4.259 -7.272 1.00 95.81 84 GLY A O 1
ATOM 651 N N . VAL A 1 85 ? -6.899 -4.241 -8.304 1.00 96.00 85 VAL A N 1
ATOM 652 C CA . VAL A 1 85 ? -6.408 -5.484 -7.681 1.00 96.00 85 VAL A CA 1
ATOM 653 C C . VAL A 1 85 ? -6.309 -5.345 -6.164 1.00 96.00 85 VAL A C 1
ATOM 655 O O . VAL A 1 85 ? -6.792 -6.217 -5.443 1.00 96.00 85 VAL A O 1
ATOM 658 N N . SER A 1 86 ? -5.771 -4.232 -5.661 1.00 96.56 86 SER A N 1
ATOM 659 C CA . SER A 1 86 ? -5.689 -3.966 -4.221 1.00 96.56 86 SER A CA 1
ATOM 660 C C . SER A 1 86 ? -7.073 -3.986 -3.572 1.00 96.56 86 SER A C 1
ATOM 662 O O . SER A 1 86 ? -7.252 -4.611 -2.531 1.00 96.56 86 SER A O 1
ATOM 664 N N . MET A 1 87 ? -8.078 -3.363 -4.194 1.00 95.69 87 MET A N 1
ATOM 665 C CA . MET A 1 87 ? -9.459 -3.368 -3.698 1.00 95.69 87 MET A CA 1
ATOM 666 C C . MET A 1 87 ? -10.078 -4.765 -3.686 1.00 95.69 87 MET A C 1
ATOM 668 O O . MET A 1 87 ? -10.760 -5.117 -2.723 1.00 95.69 87 MET A O 1
ATOM 672 N N . MET A 1 88 ? -9.825 -5.578 -4.715 1.00 97.31 88 MET A N 1
ATOM 673 C CA . MET A 1 88 ? -10.278 -6.971 -4.737 1.00 97.31 88 MET A CA 1
ATOM 674 C C . MET A 1 88 ? -9.627 -7.784 -3.609 1.00 97.31 88 MET A C 1
ATOM 676 O O . MET A 1 88 ? -10.333 -8.472 -2.871 1.00 97.31 88 MET A O 1
ATOM 680 N N . LEU A 1 89 ? -8.312 -7.645 -3.406 1.00 97.00 89 LEU A N 1
ATOM 681 C CA . LEU A 1 89 ? -7.581 -8.310 -2.321 1.00 97.00 89 LEU A CA 1
ATOM 682 C C . LEU A 1 89 ? -8.071 -7.867 -0.935 1.00 97.00 89 LEU A C 1
ATOM 684 O O . LEU A 1 89 ? -8.276 -8.707 -0.059 1.00 97.00 89 LEU A O 1
ATOM 688 N N . MET A 1 90 ? -8.312 -6.568 -0.736 1.00 97.44 90 MET A N 1
ATOM 689 C CA . MET A 1 90 ? -8.899 -6.043 0.502 1.00 97.44 90 MET A CA 1
ATOM 690 C C . MET A 1 90 ? -10.313 -6.596 0.733 1.00 97.44 90 MET A C 1
ATOM 692 O O . MET A 1 90 ? -10.639 -6.978 1.853 1.00 97.44 90 MET A O 1
ATOM 696 N N . GLY A 1 91 ? -11.134 -6.721 -0.316 1.00 95.38 91 GLY A N 1
ATOM 697 C CA . GLY A 1 91 ? -12.464 -7.334 -0.234 1.00 95.38 91 GLY A CA 1
ATOM 698 C C . GLY A 1 91 ? -12.427 -8.803 0.186 1.00 95.38 91 GLY A C 1
ATOM 699 O O . GLY A 1 91 ? -13.185 -9.205 1.071 1.00 95.38 91 GLY A O 1
ATOM 700 N N . VAL A 1 92 ? -11.505 -9.586 -0.382 1.00 96.62 92 VAL A N 1
ATOM 701 C CA . VAL A 1 92 ? -11.264 -10.986 0.015 1.00 96.62 92 VAL A CA 1
ATOM 702 C C . VAL A 1 92 ? -10.773 -11.071 1.462 1.00 96.62 92 VAL A C 1
ATOM 704 O O . VAL A 1 92 ? -11.238 -11.917 2.224 1.00 96.62 92 VAL A O 1
ATOM 707 N N . MET A 1 93 ? -9.877 -10.173 1.872 1.00 96.00 93 MET A N 1
ATOM 708 C CA . MET A 1 93 ? -9.376 -10.114 3.244 1.00 96.00 93 MET A CA 1
ATOM 709 C C . MET A 1 93 ? -10.496 -9.795 4.242 1.00 96.00 93 MET A C 1
ATOM 711 O O . MET A 1 93 ? -10.669 -10.522 5.221 1.00 96.00 93 MET A O 1
ATOM 715 N N . CYS A 1 94 ? -11.314 -8.774 3.970 1.00 93.25 94 CYS A N 1
ATOM 716 C CA . CYS A 1 94 ? -12.469 -8.437 4.801 1.00 93.25 94 CYS A CA 1
ATOM 717 C C . CYS A 1 94 ? -13.455 -9.606 4.895 1.00 93.25 94 CYS A C 1
ATOM 719 O O . CYS A 1 94 ? -13.931 -9.915 5.987 1.00 93.25 94 CYS A O 1
ATOM 721 N N . TRP A 1 95 ? -13.731 -10.284 3.778 1.00 94.19 95 TRP A N 1
ATOM 722 C CA . TRP A 1 95 ? -14.562 -11.485 3.760 1.00 94.19 95 TRP A CA 1
ATOM 723 C C . TRP A 1 95 ? -14.012 -12.582 4.673 1.00 94.19 95 TRP A C 1
ATOM 725 O O . TRP A 1 95 ? -14.748 -13.103 5.510 1.00 94.19 95 TRP A O 1
ATOM 735 N N . ALA A 1 96 ? -12.719 -12.893 4.555 1.00 93.81 96 ALA A N 1
ATOM 736 C CA . ALA A 1 96 ? -12.067 -13.927 5.350 1.00 93.81 96 ALA A CA 1
ATOM 737 C C . ALA A 1 96 ? -12.103 -13.602 6.852 1.00 93.81 96 ALA A C 1
ATOM 739 O O . ALA A 1 96 ? -12.449 -14.464 7.657 1.00 93.81 96 ALA A O 1
ATOM 740 N N . VAL A 1 97 ? -11.818 -12.350 7.233 1.00 92.38 97 VAL A N 1
ATOM 741 C CA . VAL A 1 97 ? -11.859 -11.897 8.636 1.00 92.38 97 VAL A CA 1
ATOM 742 C C . VAL A 1 97 ? -13.272 -11.989 9.216 1.00 92.38 97 VAL A C 1
ATOM 744 O O . VAL A 1 97 ? -13.442 -12.426 10.356 1.00 92.38 97 VAL A O 1
ATOM 747 N N . LEU A 1 98 ? -14.289 -11.595 8.444 1.00 88.94 98 LEU A N 1
ATOM 748 C CA . LEU A 1 98 ? -15.687 -11.661 8.874 1.00 88.94 98 LEU A CA 1
ATOM 749 C C . LEU A 1 98 ? -16.179 -13.107 8.982 1.00 88.94 98 LEU A C 1
ATOM 751 O O . LEU A 1 98 ? -16.790 -13.464 9.987 1.00 88.94 98 LEU A O 1
ATOM 755 N N . LYS A 1 99 ? -15.877 -13.951 7.991 1.00 88.75 99 LYS A N 1
ATOM 756 C CA . LYS A 1 99 ? -16.281 -15.361 7.981 1.00 88.75 99 LYS A CA 1
ATOM 757 C C . LYS A 1 99 ? -15.627 -16.146 9.118 1.00 88.75 99 LYS A C 1
ATOM 759 O O . LYS A 1 99 ? -16.333 -16.771 9.898 1.00 88.75 99 LYS A O 1
ATOM 764 N N . ALA A 1 100 ? -14.312 -16.006 9.298 1.00 86.56 100 ALA A N 1
ATOM 765 C CA . ALA A 1 100 ? -13.586 -16.661 10.387 1.00 86.56 100 ALA A CA 1
ATOM 766 C C . ALA A 1 100 ? -14.106 -16.262 11.779 1.00 86.56 100 ALA A C 1
ATOM 768 O O . ALA A 1 100 ? -13.931 -16.998 12.747 1.00 86.56 100 ALA A O 1
ATOM 769 N N . ARG A 1 101 ? -14.732 -15.086 11.904 1.00 78.94 101 ARG A N 1
ATOM 770 C CA . ARG A 1 101 ? -15.384 -14.653 13.142 1.00 78.94 101 ARG A CA 1
ATOM 771 C C . ARG A 1 101 ? -16.733 -15.312 13.358 1.00 78.94 101 ARG A C 1
ATOM 773 O O . ARG A 1 101 ? -16.959 -15.785 14.464 1.00 78.94 101 ARG A O 1
ATOM 780 N N . VAL A 1 102 ? -17.571 -15.369 12.325 1.00 75.94 102 VAL A N 1
ATOM 781 C CA . VAL A 1 102 ? -18.847 -16.100 12.376 1.00 75.94 102 VAL A CA 1
ATOM 782 C C . VAL A 1 102 ? -18.598 -17.559 12.759 1.00 75.94 102 VAL A C 1
ATOM 784 O O . VAL A 1 102 ? -19.225 -18.051 13.691 1.00 75.94 102 VAL A O 1
ATOM 787 N N . ASP A 1 103 ? -17.613 -18.205 12.131 1.00 75.81 103 ASP A N 1
ATOM 788 C CA . ASP A 1 103 ? -17.262 -19.601 12.411 1.00 75.81 103 ASP A CA 1
ATOM 789 C C . ASP A 1 103 ? -16.771 -19.793 13.862 1.00 75.81 103 ASP A C 1
ATOM 791 O O . ASP A 1 103 ? -17.146 -20.758 14.525 1.00 75.81 103 ASP A O 1
ATOM 795 N N . ARG A 1 104 ? -15.978 -18.851 14.402 1.00 73.94 104 ARG A N 1
ATOM 796 C CA . ARG A 1 104 ? -15.530 -18.883 15.810 1.00 73.94 104 ARG A CA 1
ATOM 797 C C . ARG A 1 104 ? -16.676 -18.719 16.805 1.00 73.94 104 ARG A C 1
ATOM 799 O O . ARG A 1 104 ? -16.638 -19.376 17.837 1.00 73.94 104 ARG A O 1
ATOM 806 N N . THR A 1 105 ? -17.653 -17.860 16.514 1.00 68.75 105 THR A N 1
ATOM 807 C CA . THR A 1 105 ? -18.839 -17.688 17.369 1.00 68.75 105 THR A CA 1
ATOM 808 C C . THR A 1 105 ? -19.707 -18.948 17.363 1.00 68.75 105 THR A C 1
ATOM 810 O O . THR A 1 105 ? -20.100 -19.417 18.422 1.00 68.75 105 THR A O 1
ATOM 813 N N . PHE A 1 106 ? -19.901 -19.577 16.200 1.00 64.31 106 PHE A N 1
ATOM 814 C CA . PHE A 1 106 ? -20.601 -20.865 16.113 1.00 64.31 106 PHE A CA 1
ATOM 815 C C . PHE A 1 106 ? -19.910 -21.980 16.912 1.00 64.31 106 PHE A C 1
ATOM 817 O O . PHE A 1 106 ? -20.583 -22.783 17.548 1.00 64.31 106 PHE A O 1
ATOM 824 N N . LEU A 1 107 ? -18.573 -22.034 16.892 1.00 65.94 107 LEU A N 1
ATOM 825 C CA . LEU A 1 107 ? -17.800 -23.026 17.648 1.00 65.94 107 LEU A CA 1
ATOM 826 C C . LEU A 1 107 ? -17.842 -22.790 19.165 1.00 65.94 107 LEU A C 1
ATOM 828 O O . LEU A 1 107 ? -17.778 -23.759 19.918 1.00 65.94 107 LEU A O 1
ATOM 832 N N . SER A 1 108 ? -17.945 -21.535 19.617 1.00 64.06 108 SER A N 1
ATOM 833 C CA . SER A 1 108 ? -18.117 -21.220 21.042 1.00 64.06 108 SER A CA 1
ATOM 834 C C . SER A 1 108 ? -19.529 -21.492 21.565 1.00 64.06 108 SER A C 1
ATOM 836 O O . SER A 1 108 ? -19.686 -21.627 22.771 1.00 64.06 108 SER A O 1
ATOM 838 N N . ASP A 1 109 ? -20.524 -21.601 20.678 1.00 60.66 109 ASP A N 1
ATOM 839 C CA . ASP A 1 109 ? -21.936 -21.834 21.022 1.00 60.66 109 ASP A CA 1
ATOM 840 C C . ASP A 1 109 ? -22.324 -23.336 21.020 1.00 60.66 109 ASP A C 1
ATOM 842 O O . ASP A 1 109 ? -23.507 -23.683 21.066 1.00 60.66 109 ASP A O 1
ATOM 846 N N . LEU A 1 110 ? -21.349 -24.259 20.982 1.00 62.44 110 LEU A N 1
ATOM 847 C CA . LEU A 1 110 ? -21.593 -25.682 21.268 1.00 62.44 110 LEU A CA 1
ATOM 848 C C . LEU A 1 110 ? -22.048 -25.839 22.738 1.00 62.44 110 LEU A C 1
ATOM 850 O O . LEU A 1 110 ? -21.529 -25.151 23.614 1.00 62.44 110 LEU A O 1
ATOM 854 N N . PRO A 1 111 ? -23.043 -26.693 23.038 1.00 54.28 111 PRO A N 1
ATOM 855 C CA . PRO A 1 111 ? -23.942 -26.463 24.164 1.00 54.28 111 PRO A CA 1
ATOM 856 C C . PRO A 1 111 ? -23.307 -26.765 25.527 1.00 54.28 111 PRO A C 1
ATOM 858 O O . PRO A 1 111 ? -23.193 -27.923 25.920 1.00 54.28 111 PRO A O 1
ATOM 861 N N . GLU A 1 112 ? -23.062 -25.716 26.310 1.00 49.66 112 GLU A N 1
ATOM 862 C CA . GLU A 1 112 ? -23.280 -25.740 27.757 1.00 49.66 112 GLU A CA 1
ATOM 863 C C . GLU A 1 112 ? -24.399 -24.731 28.066 1.00 49.66 112 GLU A C 1
ATOM 865 O O . GLU A 1 112 ? -24.197 -23.524 28.118 1.00 49.66 112 GLU A O 1
ATOM 870 N N . GLN A 1 113 ? -25.626 -25.260 28.092 1.00 50.16 113 GLN A N 1
ATOM 871 C CA . GLN A 1 113 ? -26.909 -24.646 28.463 1.00 50.16 113 GLN A CA 1
ATOM 872 C C . GLN A 1 113 ? -26.919 -23.131 28.782 1.00 50.16 113 GLN A C 1
ATOM 874 O O . GLN A 1 113 ? -26.814 -22.736 29.940 1.00 50.16 113 GLN A O 1
ATOM 879 N N . ALA A 1 114 ? -27.206 -22.282 27.789 1.00 47.34 114 ALA A N 1
ATOM 880 C CA . ALA A 1 114 ? -27.825 -20.972 28.015 1.00 47.34 114 ALA A CA 1
ATOM 881 C C . ALA A 1 114 ? -28.500 -20.449 26.734 1.00 47.34 114 ALA A C 1
ATOM 883 O O . ALA A 1 114 ? -28.026 -20.670 25.626 1.00 47.34 114 ALA A O 1
ATOM 884 N N . HIS A 1 115 ? -29.639 -19.776 26.905 1.00 48.28 115 HIS A N 1
ATOM 885 C CA . HIS A 1 115 ? -30.525 -19.241 25.866 1.00 48.28 115 HIS A CA 1
ATOM 886 C C . HIS A 1 115 ? -29.815 -18.550 24.679 1.00 48.28 115 HIS A C 1
ATOM 888 O O . HIS A 1 115 ? -28.877 -17.780 24.904 1.00 48.28 115 HIS A O 1
ATOM 894 N N . PRO A 1 116 ? -30.317 -18.706 23.430 1.00 43.34 116 PRO A N 1
ATOM 895 C CA . PRO A 1 116 ? -29.776 -18.015 22.268 1.00 43.34 116 PRO A CA 1
ATOM 896 C C . PRO A 1 116 ? -30.187 -16.545 22.340 1.00 43.34 116 PRO A C 1
ATOM 898 O O . PRO A 1 116 ? -31.194 -16.108 21.786 1.00 43.34 116 PRO A O 1
ATOM 901 N N . THR A 1 117 ? -29.405 -15.760 23.067 1.00 44.72 117 THR A N 1
ATOM 902 C CA . THR A 1 117 ? -29.417 -14.313 22.894 1.00 44.72 117 THR A CA 1
ATOM 903 C C . THR A 1 117 ? -28.723 -14.074 21.556 1.00 44.72 117 THR A C 1
ATOM 905 O O . THR A 1 117 ? -27.615 -14.583 21.398 1.00 44.72 117 THR A O 1
ATOM 908 N N . PRO A 1 118 ? -29.309 -13.360 20.576 1.00 45.47 118 PRO A N 1
ATOM 909 C CA . PRO A 1 118 ? -28.593 -13.033 19.350 1.00 45.47 118 PRO A CA 1
ATOM 910 C C . PRO A 1 118 ? -27.346 -12.255 19.766 1.00 45.47 118 PRO A C 1
ATOM 912 O O . PRO A 1 118 ? -27.438 -11.111 20.220 1.00 45.47 118 PRO A O 1
ATOM 915 N N . THR A 1 119 ? -26.190 -12.918 19.720 1.00 45.38 119 THR A N 1
ATOM 916 C CA . THR A 1 119 ? -24.927 -12.377 20.196 1.00 45.38 119 THR A CA 1
ATOM 917 C C . THR A 1 119 ? -24.625 -11.175 19.320 1.00 45.38 119 THR A C 1
ATOM 919 O O . THR A 1 119 ? -24.253 -11.287 18.153 1.00 45.38 119 THR A O 1
ATOM 922 N N . ARG A 1 120 ? -24.880 -9.979 19.869 1.00 45.94 120 ARG A N 1
ATOM 923 C CA . ARG A 1 120 ? -24.473 -8.712 19.268 1.00 45.94 120 ARG A CA 1
ATOM 924 C C . ARG A 1 120 ? -22.994 -8.862 18.963 1.00 45.94 120 ARG A C 1
ATOM 926 O O . ARG A 1 120 ? -22.177 -8.869 19.880 1.00 45.94 120 ARG A O 1
ATOM 933 N N . VAL A 1 121 ? -22.649 -8.996 17.686 1.00 51.12 121 VAL A N 1
ATOM 934 C CA . VAL A 1 121 ? -21.262 -8.907 17.249 1.00 51.12 121 VAL A CA 1
ATOM 935 C C . VAL A 1 121 ? -20.784 -7.546 17.724 1.00 51.12 121 VAL A C 1
ATOM 937 O O . VAL A 1 121 ? -21.202 -6.516 17.196 1.00 51.12 121 VAL A O 1
ATOM 940 N N . SER A 1 122 ? -19.970 -7.528 18.776 1.00 53.50 122 SER A N 1
ATOM 941 C CA . SER A 1 122 ? -19.399 -6.300 19.300 1.00 53.50 122 SER A CA 1
ATOM 942 C C . SER A 1 122 ? -18.522 -5.705 18.201 1.00 53.50 122 SER A C 1
ATOM 944 O O . SER A 1 122 ? -17.366 -6.098 18.026 1.00 53.50 122 SER A O 1
ATOM 946 N N . ALA A 1 123 ? -19.097 -4.748 17.466 1.00 60.69 123 ALA A N 1
ATOM 947 C CA . ALA A 1 123 ? -18.469 -3.941 16.426 1.00 60.69 123 ALA A CA 1
ATOM 948 C C . ALA A 1 123 ? -16.988 -3.584 16.698 1.00 60.69 123 ALA A C 1
ATOM 950 O O . ALA A 1 123 ? -16.189 -3.734 15.767 1.00 60.69 123 ALA A O 1
ATOM 951 N N . PRO A 1 124 ? -16.557 -3.217 17.933 1.00 67.19 124 PRO A N 1
ATOM 952 C CA . PRO A 1 124 ? -15.155 -2.875 18.194 1.00 67.19 124 PRO A CA 1
ATOM 953 C C . PRO A 1 124 ? -14.154 -3.993 17.884 1.00 67.19 124 PRO A C 1
ATOM 955 O O . PRO A 1 124 ? -13.093 -3.730 17.316 1.00 67.19 124 PRO A O 1
ATOM 958 N N . HIS A 1 125 ? -14.464 -5.251 18.204 1.00 77.12 125 HIS A N 1
ATOM 959 C CA . HIS A 1 125 ? -13.487 -6.321 18.011 1.00 77.12 125 HIS A CA 1
ATOM 960 C C . HIS A 1 125 ? -13.300 -6.657 16.528 1.00 77.12 125 HIS A C 1
ATOM 962 O O . HIS A 1 125 ? -12.233 -7.138 16.140 1.00 77.12 125 HIS A O 1
ATOM 968 N N . VAL A 1 126 ? -14.342 -6.521 15.696 1.00 83.31 126 VAL A N 1
ATOM 969 C CA . VAL A 1 126 ? -14.258 -6.838 14.256 1.00 83.31 126 VAL A CA 1
ATOM 970 C C . VAL A 1 126 ? -13.328 -5.851 13.569 1.00 83.31 126 VAL A C 1
ATOM 972 O O . VAL A 1 126 ? -12.416 -6.263 12.855 1.00 83.31 126 VAL A O 1
ATOM 975 N N . GLN A 1 127 ? -13.501 -4.568 13.873 1.00 86.12 127 GLN A N 1
ATOM 976 C CA . GLN A 1 127 ? -12.631 -3.503 13.396 1.00 86.12 127 GLN A CA 1
ATOM 977 C C . GLN A 1 127 ? -11.179 -3.720 13.843 1.00 86.12 127 GLN A C 1
ATOM 979 O O . GLN A 1 127 ? -10.267 -3.593 13.031 1.00 86.12 127 GLN A O 1
ATOM 984 N N . GLN A 1 128 ? -10.953 -4.133 15.096 1.00 89.50 128 GLN A N 1
ATOM 985 C CA . GLN A 1 128 ? -9.611 -4.458 15.591 1.00 89.50 128 GLN A CA 1
ATOM 986 C C . GLN A 1 128 ? -8.956 -5.600 14.797 1.00 89.50 128 GLN A C 1
ATOM 988 O O . GLN A 1 128 ? -7.803 -5.472 14.391 1.00 89.50 128 GLN A O 1
ATOM 993 N N . ASN A 1 129 ? -9.684 -6.687 14.521 1.00 91.69 129 ASN A N 1
ATOM 994 C CA . ASN A 1 129 ? -9.160 -7.778 13.696 1.00 91.69 129 ASN A CA 1
ATOM 995 C C . ASN A 1 129 ? -8.837 -7.305 12.274 1.00 91.69 129 ASN A C 1
ATOM 997 O O . ASN A 1 129 ? -7.785 -7.656 11.752 1.00 91.69 129 ASN A O 1
ATOM 1001 N N . MET A 1 130 ? -9.699 -6.480 11.667 1.00 93.50 130 MET A N 1
ATOM 1002 C CA . MET A 1 130 ? -9.445 -5.913 10.338 1.00 93.50 130 MET A CA 1
ATOM 1003 C C . MET A 1 130 ? -8.176 -5.054 10.315 1.00 93.50 130 MET A C 1
ATOM 1005 O O . MET A 1 130 ? -7.369 -5.195 9.400 1.00 93.50 130 MET A O 1
ATOM 1009 N N . VAL A 1 131 ? -7.961 -4.217 11.336 1.00 95.38 131 VAL A N 1
ATOM 1010 C CA . VAL A 1 131 ? -6.735 -3.414 11.481 1.00 95.38 131 VAL A CA 1
ATOM 1011 C C . VAL A 1 131 ? -5.508 -4.314 11.604 1.00 95.38 131 VAL A C 1
ATOM 1013 O O . VAL A 1 131 ? -4.542 -4.123 10.868 1.00 95.38 131 VAL A O 1
ATOM 1016 N N . ILE A 1 132 ? -5.545 -5.315 12.488 1.00 95.75 132 ILE A N 1
ATOM 1017 C CA . ILE A 1 132 ? -4.417 -6.232 12.699 1.00 95.75 132 ILE A CA 1
ATOM 1018 C C . ILE A 1 132 ? -4.094 -6.982 11.406 1.00 95.75 132 ILE A C 1
ATOM 1020 O O . ILE A 1 132 ? -2.944 -6.983 10.973 1.00 95.75 132 ILE A O 1
ATOM 1024 N N . THR A 1 133 ? -5.094 -7.573 10.745 1.00 96.44 133 THR A N 1
ATOM 1025 C CA . THR A 1 133 ? -4.882 -8.282 9.479 1.00 96.44 133 THR A CA 1
ATOM 1026 C C . THR A 1 133 ? -4.354 -7.339 8.396 1.00 96.44 133 THR A C 1
ATOM 1028 O O . THR A 1 133 ? -3.459 -7.729 7.654 1.00 96.44 133 THR A O 1
ATOM 1031 N N . ALA A 1 134 ? -4.828 -6.089 8.320 1.00 97.38 134 ALA A N 1
ATOM 1032 C CA . ALA A 1 134 ? -4.340 -5.115 7.340 1.00 97.38 134 ALA A CA 1
ATOM 1033 C C . ALA A 1 134 ? -2.865 -4.758 7.570 1.00 97.38 134 ALA A C 1
ATOM 1035 O O . ALA A 1 134 ? -2.088 -4.712 6.615 1.00 97.38 134 ALA A O 1
ATOM 1036 N N . ILE A 1 135 ? -2.461 -4.566 8.829 1.00 97.50 135 ILE A N 1
ATOM 1037 C CA . ILE A 1 135 ? -1.062 -4.317 9.205 1.00 97.50 135 ILE A CA 1
ATOM 1038 C C . ILE A 1 135 ? -0.190 -5.532 8.873 1.00 97.50 135 ILE A C 1
ATOM 1040 O O . ILE A 1 135 ? 0.881 -5.367 8.292 1.00 97.50 135 ILE A O 1
ATOM 1044 N N . LEU A 1 136 ? -0.652 -6.748 9.181 1.00 97.44 136 LEU A N 1
ATOM 1045 C CA . LEU A 1 136 ? 0.084 -7.978 8.875 1.00 97.44 136 LEU A CA 1
ATOM 1046 C C . LEU A 1 136 ? 0.272 -8.173 7.368 1.00 97.44 136 LEU A C 1
ATOM 1048 O O . LEU A 1 136 ? 1.377 -8.484 6.935 1.00 97.44 136 LEU A O 1
ATOM 1052 N N . VAL A 1 137 ? -0.769 -7.942 6.562 1.00 97.50 137 VAL A N 1
ATOM 1053 C CA . VAL A 1 137 ? -0.671 -8.013 5.095 1.00 97.50 137 VAL A CA 1
ATOM 1054 C C . VAL A 1 137 ? 0.258 -6.922 4.556 1.00 97.50 137 VAL A C 1
ATOM 1056 O O . VAL A 1 137 ? 1.097 -7.207 3.707 1.00 97.50 137 VAL A O 1
ATOM 1059 N N . THR A 1 138 ? 0.176 -5.699 5.089 1.00 97.62 138 THR A N 1
ATOM 1060 C CA . THR A 1 138 ? 1.095 -4.600 4.740 1.00 97.62 138 THR A CA 1
ATOM 1061 C C . THR A 1 138 ? 2.548 -4.998 4.990 1.00 97.62 138 THR A C 1
ATOM 1063 O O . THR A 1 138 ? 3.387 -4.865 4.099 1.00 97.62 138 THR A O 1
ATOM 1066 N N . ALA A 1 139 ? 2.841 -5.521 6.185 1.00 96.25 139 ALA A N 1
ATOM 1067 C CA . ALA A 1 139 ? 4.172 -5.985 6.546 1.00 96.25 139 ALA A CA 1
ATOM 1068 C C . ALA A 1 139 ? 4.618 -7.137 5.637 1.00 96.25 139 ALA A C 1
ATOM 1070 O O . ALA A 1 139 ? 5.705 -7.073 5.071 1.00 96.25 139 ALA A O 1
ATOM 1071 N N . ALA A 1 140 ? 3.769 -8.145 5.423 1.00 96.50 140 ALA A N 1
ATOM 1072 C CA . ALA A 1 140 ? 4.079 -9.274 4.551 1.00 96.50 140 ALA A CA 1
ATOM 1073 C C . ALA A 1 140 ? 4.451 -8.817 3.133 1.00 96.50 140 ALA A C 1
ATOM 1075 O O . ALA A 1 140 ? 5.484 -9.231 2.617 1.00 96.50 140 ALA A O 1
ATOM 1076 N N . ILE A 1 141 ? 3.678 -7.911 2.524 1.00 95.94 141 ILE A N 1
ATOM 1077 C CA . ILE A 1 141 ? 3.988 -7.370 1.192 1.00 95.94 141 ILE A CA 1
ATOM 1078 C C . ILE A 1 141 ? 5.323 -6.613 1.215 1.00 95.94 141 ILE A C 1
ATOM 1080 O O . ILE A 1 141 ? 6.163 -6.841 0.343 1.00 95.94 141 ILE A O 1
ATOM 1084 N N . ALA A 1 142 ? 5.559 -5.758 2.216 1.00 94.38 142 ALA A N 1
ATOM 1085 C CA . ALA A 1 142 ? 6.807 -5.002 2.332 1.00 94.38 142 ALA A CA 1
ATOM 1086 C C . ALA A 1 142 ? 8.038 -5.919 2.474 1.00 94.38 142 ALA A C 1
ATOM 1088 O O . ALA A 1 142 ? 9.036 -5.702 1.792 1.00 94.38 142 ALA A O 1
ATOM 1089 N N . PHE A 1 143 ? 7.958 -6.975 3.292 1.00 93.81 143 PHE A N 1
ATOM 1090 C CA . PHE A 1 143 ? 9.060 -7.926 3.495 1.00 93.81 143 PHE A CA 1
ATOM 1091 C C . PHE A 1 143 ? 9.245 -8.915 2.331 1.00 93.81 143 PHE A C 1
ATOM 1093 O O . PHE A 1 143 ? 10.371 -9.353 2.089 1.00 93.81 143 PHE A O 1
ATOM 1100 N N . LEU A 1 144 ? 8.181 -9.257 1.598 1.00 93.81 144 LEU A N 1
ATOM 1101 C CA . LEU A 1 144 ? 8.252 -10.127 0.416 1.00 93.81 144 LEU A CA 1
ATOM 1102 C C . LEU A 1 144 ? 8.731 -9.391 -0.842 1.00 93.81 144 LEU A C 1
ATOM 1104 O O . LEU A 1 144 ? 9.258 -10.030 -1.751 1.00 93.81 144 LEU A O 1
ATOM 1108 N N . THR A 1 145 ? 8.579 -8.063 -0.903 1.00 92.75 145 THR A N 1
ATOM 1109 C CA . THR A 1 145 ? 8.939 -7.270 -2.091 1.00 92.75 145 THR A CA 1
ATOM 1110 C C . THR A 1 145 ? 10.397 -7.474 -2.525 1.00 92.75 145 THR A C 1
ATOM 1112 O O . THR A 1 145 ? 10.591 -7.835 -3.688 1.00 92.75 145 THR A O 1
ATOM 1115 N N . PRO A 1 146 ? 11.423 -7.331 -1.656 1.00 91.38 146 PRO A N 1
ATOM 1116 C CA . PRO A 1 146 ? 12.809 -7.573 -2.059 1.00 91.38 146 PRO A CA 1
ATOM 1117 C C . PRO A 1 146 ? 13.018 -8.964 -2.654 1.00 91.38 146 PRO A C 1
ATOM 1119 O O . PRO A 1 146 ? 13.692 -9.097 -3.672 1.00 91.38 146 PRO A O 1
ATOM 1122 N N . LEU A 1 147 ? 12.408 -9.996 -2.059 1.00 91.00 147 LEU A N 1
ATOM 1123 C CA . LEU A 1 147 ? 12.560 -11.382 -2.504 1.00 91.00 147 LEU A CA 1
ATOM 1124 C C . LEU A 1 147 ? 11.985 -11.582 -3.908 1.00 91.00 147 LEU A C 1
ATOM 1126 O O . LEU A 1 147 ? 12.652 -12.170 -4.754 1.00 91.00 147 LEU A O 1
ATOM 1130 N N . LEU A 1 148 ? 10.792 -11.049 -4.180 1.00 90.88 148 LEU A N 1
ATOM 1131 C CA . LEU A 1 148 ? 10.129 -11.171 -5.485 1.00 90.88 148 LEU A CA 1
ATOM 1132 C C . LEU A 1 148 ? 10.809 -10.359 -6.594 1.00 90.88 148 LEU A C 1
ATOM 1134 O O . LEU A 1 148 ? 10.756 -10.749 -7.762 1.00 90.88 148 LEU A O 1
ATOM 1138 N N . TRP A 1 149 ? 11.453 -9.247 -6.238 1.00 89.88 149 TRP A N 1
ATOM 1139 C CA . TRP A 1 149 ? 12.169 -8.396 -7.190 1.00 89.88 149 TRP A CA 1
ATOM 1140 C C . TRP A 1 149 ? 13.595 -8.887 -7.485 1.00 89.88 149 TRP A C 1
ATOM 1142 O O . TRP A 1 149 ? 14.124 -8.661 -8.576 1.00 89.88 149 TRP A O 1
ATOM 1152 N N . THR A 1 150 ? 14.243 -9.569 -6.539 1.00 87.12 150 THR A N 1
ATOM 1153 C CA . THR A 1 150 ? 15.673 -9.901 -6.654 1.00 87.12 150 THR A CA 1
ATOM 1154 C C . THR A 1 150 ? 15.930 -11.399 -6.770 1.00 87.12 150 THR A C 1
ATOM 1156 O O . THR A 1 150 ? 16.436 -11.833 -7.802 1.00 87.12 150 THR A O 1
ATOM 1159 N N . THR A 1 151 ? 15.560 -12.182 -5.757 1.00 85.94 151 THR A N 1
ATOM 1160 C CA . THR A 1 151 ? 15.993 -13.581 -5.611 1.00 85.94 151 THR A CA 1
ATOM 1161 C C . THR A 1 151 ? 15.025 -14.585 -6.228 1.00 85.94 151 THR A C 1
ATOM 1163 O O . THR A 1 151 ? 15.446 -15.474 -6.958 1.00 85.94 151 THR A O 1
ATOM 1166 N N . TRP A 1 152 ? 13.730 -14.482 -5.922 1.00 86.69 152 TRP A N 1
ATOM 1167 C CA . TRP A 1 152 ? 12.742 -15.502 -6.289 1.00 86.69 152 TRP A CA 1
ATOM 1168 C C . TRP A 1 152 ? 12.274 -15.425 -7.730 1.00 86.69 152 TRP A C 1
ATOM 1170 O O . TRP A 1 152 ? 11.789 -16.443 -8.204 1.00 86.69 152 TRP A O 1
ATOM 1180 N N . ARG A 1 153 ? 12.367 -14.239 -8.354 1.00 81.69 153 ARG A N 1
ATOM 1181 C CA . ARG A 1 153 ? 11.987 -13.898 -9.741 1.00 81.69 153 ARG A CA 1
ATOM 1182 C C . ARG A 1 153 ? 11.212 -15.002 -10.470 1.00 81.69 153 ARG A C 1
ATOM 1184 O O . ARG A 1 153 ? 11.773 -16.034 -10.844 1.00 81.69 153 ARG A O 1
ATOM 1191 N N . LEU A 1 154 ? 9.920 -14.767 -10.677 1.00 84.62 154 LEU A N 1
ATOM 1192 C CA . LEU A 1 154 ? 8.941 -15.773 -11.088 1.00 84.62 154 LEU A CA 1
ATOM 1193 C C . LEU A 1 154 ? 9.015 -16.089 -12.594 1.00 84.62 154 LEU A C 1
ATOM 1195 O O . LEU A 1 154 ? 7.993 -16.090 -13.270 1.00 84.62 154 LEU A O 1
ATOM 1199 N N . HIS A 1 155 ? 10.203 -16.426 -13.105 1.00 82.88 155 HIS A N 1
ATOM 1200 C CA . HIS A 1 155 ? 10.477 -16.678 -14.527 1.00 82.88 155 HIS A CA 1
ATOM 1201 C C . HIS A 1 155 ? 9.662 -17.834 -15.134 1.00 82.88 155 HIS A C 1
ATOM 1203 O O . HIS A 1 155 ? 9.655 -18.018 -16.347 1.00 82.88 155 HIS A O 1
ATOM 1209 N N . PHE A 1 156 ? 9.006 -18.651 -14.303 1.00 87.19 156 PHE A N 1
ATOM 1210 C CA . PHE A 1 156 ? 8.101 -19.699 -14.772 1.00 87.19 156 PHE A CA 1
ATOM 1211 C C . PHE A 1 156 ? 6.749 -19.147 -15.253 1.00 87.19 156 PHE A C 1
ATOM 1213 O O . PHE A 1 156 ? 6.011 -19.859 -15.933 1.00 87.19 156 PHE A O 1
ATOM 1220 N N . LEU A 1 157 ? 6.393 -17.911 -14.885 1.00 87.12 157 LEU A N 1
ATOM 1221 C CA . LEU A 1 157 ? 5.168 -17.258 -15.333 1.00 87.12 157 LEU A CA 1
ATOM 1222 C C . LEU A 1 157 ? 5.388 -16.560 -16.681 1.00 87.12 157 LEU A C 1
ATOM 1224 O O . LEU A 1 157 ? 6.445 -15.972 -16.905 1.00 87.12 157 LEU A O 1
ATOM 1228 N N . PRO A 1 158 ? 4.370 -16.527 -17.560 1.00 89.25 158 PRO A N 1
ATOM 1229 C CA . PRO A 1 158 ? 4.371 -15.617 -18.695 1.00 89.25 158 PRO A CA 1
ATOM 1230 C C . PRO A 1 158 ? 4.552 -14.174 -18.218 1.00 89.25 158 PRO A C 1
ATOM 1232 O O . PRO A 1 158 ? 3.972 -13.763 -17.205 1.00 89.25 158 PRO A O 1
ATOM 1235 N N . TRP A 1 159 ? 5.303 -13.381 -18.980 1.00 87.94 159 TRP A N 1
ATOM 1236 C CA . TRP A 1 159 ? 5.642 -12.007 -18.609 1.00 87.94 159 TRP A CA 1
ATOM 1237 C C . TRP A 1 159 ? 4.407 -11.124 -18.349 1.00 87.94 159 TRP A C 1
ATOM 1239 O O . TRP A 1 159 ? 4.465 -10.198 -17.539 1.00 87.94 159 TRP A O 1
ATOM 1249 N N . GLN A 1 160 ? 3.270 -11.438 -18.984 1.00 89.50 160 GLN A N 1
ATOM 1250 C CA . GLN A 1 160 ? 1.981 -10.759 -18.817 1.00 89.50 160 GLN A CA 1
ATOM 1251 C C . GLN A 1 160 ? 1.394 -10.922 -17.412 1.00 89.50 160 GLN A C 1
ATOM 1253 O O . GLN A 1 160 ? 0.629 -10.071 -16.974 1.00 89.50 160 GLN A O 1
ATOM 1258 N N . LEU A 1 161 ? 1.724 -12.006 -16.706 1.00 88.38 161 LEU A N 1
ATOM 1259 C CA . LEU A 1 161 ? 1.323 -12.221 -15.314 1.00 88.38 161 LEU A CA 1
ATOM 1260 C C . LEU A 1 161 ? 2.418 -11.751 -14.360 1.00 88.38 161 LEU A C 1
ATOM 1262 O O . LEU A 1 161 ? 2.128 -11.094 -13.362 1.00 88.38 161 LEU A O 1
ATOM 1266 N N . GLU A 1 162 ? 3.679 -12.033 -14.688 1.00 90.19 162 GLU A N 1
ATOM 1267 C CA . GLU A 1 162 ? 4.817 -11.619 -13.867 1.00 90.19 162 GLU A CA 1
ATOM 1268 C C . GLU A 1 162 ? 4.875 -10.087 -13.704 1.00 90.19 162 GLU A C 1
ATOM 1270 O O . GLU A 1 162 ? 5.102 -9.586 -12.600 1.00 90.19 162 GLU A O 1
ATOM 1275 N N . THR A 1 163 ? 4.549 -9.326 -14.755 1.00 90.19 163 THR A N 1
ATOM 1276 C CA . THR A 1 163 ? 4.480 -7.855 -14.710 1.00 90.19 163 THR A CA 1
ATOM 1277 C C . THR A 1 163 ? 3.509 -7.323 -13.652 1.00 90.19 163 THR A C 1
ATOM 1279 O O . THR A 1 163 ? 3.790 -6.287 -13.056 1.00 90.19 163 THR A O 1
ATOM 1282 N N . TYR A 1 164 ? 2.431 -8.046 -13.328 1.00 89.88 164 TYR A N 1
ATOM 1283 C CA . TYR A 1 164 ? 1.533 -7.679 -12.230 1.00 89.88 164 TYR A CA 1
ATOM 1284 C C . TYR A 1 164 ? 2.119 -7.974 -10.856 1.00 89.88 164 TYR A C 1
ATOM 1286 O O . TYR A 1 164 ? 1.698 -7.351 -9.890 1.00 89.88 164 TYR A O 1
ATOM 1294 N N . ILE A 1 165 ? 3.077 -8.887 -10.730 1.00 91.44 165 ILE A N 1
ATOM 1295 C CA . ILE A 1 165 ? 3.641 -9.269 -9.434 1.00 91.44 165 ILE A CA 1
ATOM 1296 C C . ILE A 1 165 ? 4.842 -8.391 -9.092 1.00 91.44 165 ILE A C 1
ATOM 1298 O O . ILE A 1 165 ? 4.846 -7.766 -8.033 1.00 91.44 165 ILE A O 1
ATOM 1302 N N . ASN A 1 166 ? 5.833 -8.318 -9.982 1.00 90.12 166 ASN A N 1
ATOM 1303 C CA . ASN A 1 166 ? 7.114 -7.647 -9.729 1.00 90.12 166 ASN A CA 1
ATOM 1304 C C . ASN A 1 166 ? 7.485 -6.597 -10.793 1.00 90.12 166 ASN A C 1
ATOM 1306 O O . ASN A 1 166 ? 8.532 -5.978 -10.678 1.00 90.12 166 ASN A O 1
ATOM 1310 N N . GLY A 1 167 ? 6.659 -6.370 -11.819 1.00 89.31 167 GLY A N 1
ATOM 1311 C CA . GLY A 1 167 ? 6.918 -5.321 -12.809 1.00 89.31 167 GLY A CA 1
ATOM 1312 C C . GLY A 1 167 ? 8.033 -5.648 -13.806 1.00 89.31 167 GLY A C 1
ATOM 1313 O O . GLY A 1 167 ? 8.666 -4.725 -14.306 1.00 89.31 167 GLY A O 1
ATOM 1314 N N . VAL A 1 168 ? 8.295 -6.926 -14.106 1.00 88.31 168 VAL A N 1
ATOM 1315 C CA . VAL A 1 168 ? 9.309 -7.331 -15.108 1.00 88.31 168 VAL A CA 1
ATOM 1316 C C . VAL A 1 168 ? 8.945 -6.918 -16.539 1.00 88.31 168 VAL A C 1
ATOM 1318 O O . VAL A 1 168 ? 9.820 -6.528 -17.316 1.00 88.31 168 VAL A O 1
ATOM 1321 N N . HIS A 1 169 ? 7.652 -6.965 -16.883 1.00 87.12 169 HIS A N 1
ATOM 1322 C CA . HIS A 1 169 ? 7.171 -6.700 -18.246 1.00 87.12 169 HIS A CA 1
ATOM 1323 C C . HIS A 1 169 ? 7.948 -7.541 -19.282 1.00 87.12 169 HIS A C 1
ATOM 1325 O O . HIS A 1 169 ? 8.316 -8.668 -18.983 1.00 87.12 169 HIS A O 1
ATOM 1331 N N . ASN A 1 170 ? 8.230 -7.035 -20.482 1.00 86.31 170 ASN A N 1
ATOM 1332 C CA . ASN A 1 170 ? 9.033 -7.733 -21.493 1.00 86.31 170 ASN A CA 1
ATOM 1333 C C . ASN A 1 170 ? 10.555 -7.484 -21.372 1.00 86.31 170 ASN A C 1
ATOM 1335 O O . ASN A 1 170 ? 11.296 -7.802 -22.298 1.00 86.31 170 ASN A O 1
ATOM 1339 N N . LEU A 1 171 ? 11.028 -6.911 -20.257 1.00 84.44 171 LEU A N 1
ATOM 1340 C CA . LEU A 1 171 ? 12.414 -6.445 -20.091 1.00 84.44 171 LEU A CA 1
ATOM 1341 C C . LEU A 1 171 ? 13.299 -7.415 -19.290 1.00 84.44 171 LEU A C 1
ATOM 1343 O O . LEU A 1 171 ? 14.482 -7.149 -19.084 1.00 84.44 171 LEU A O 1
ATOM 1347 N N . GLY A 1 172 ? 12.732 -8.514 -18.781 1.00 80.75 172 GLY A N 1
ATOM 1348 C CA . GLY A 1 172 ? 13.452 -9.533 -17.999 1.00 80.75 172 GLY A CA 1
ATOM 1349 C C . GLY A 1 172 ? 13.939 -9.066 -16.619 1.00 80.75 172 GLY A C 1
ATOM 1350 O O . GLY A 1 172 ? 14.550 -9.834 -15.877 1.00 80.75 172 GLY A O 1
ATOM 1351 N N . THR A 1 173 ? 13.675 -7.811 -16.252 1.00 84.38 173 THR A N 1
ATOM 1352 C CA . THR A 1 173 ? 14.043 -7.224 -14.961 1.00 84.38 173 THR A CA 1
ATOM 1353 C C . THR A 1 173 ? 12.926 -6.316 -14.444 1.00 84.38 173 THR A C 1
ATOM 1355 O O . THR A 1 173 ? 12.302 -5.621 -15.250 1.00 84.38 173 THR A O 1
ATOM 1358 N N . PRO A 1 174 ? 12.647 -6.314 -13.125 1.00 85.81 174 PRO A N 1
ATOM 1359 C CA . PRO A 1 174 ? 11.671 -5.413 -12.516 1.00 85.81 174 PRO A CA 1
ATOM 1360 C C . PRO A 1 174 ? 11.951 -3.936 -12.792 1.00 85.81 174 PRO A C 1
ATOM 1362 O O . PRO A 1 174 ? 13.082 -3.481 -12.626 1.00 85.81 174 PRO A O 1
ATOM 1365 N N . GLN A 1 175 ? 10.912 -3.179 -13.148 1.00 86.69 175 GLN A N 1
ATOM 1366 C CA . GLN A 1 175 ? 11.025 -1.749 -13.431 1.00 86.69 175 GLN A CA 1
ATOM 1367 C C . GLN A 1 175 ? 10.336 -0.888 -12.375 1.00 86.69 175 GLN A C 1
ATOM 1369 O O . GLN A 1 175 ? 9.142 -1.025 -12.109 1.00 86.69 175 GLN A O 1
ATOM 1374 N N . ALA A 1 176 ? 11.076 0.073 -11.821 1.00 79.44 176 ALA A N 1
ATOM 1375 C CA . ALA A 1 176 ? 10.598 0.948 -10.748 1.00 79.44 176 ALA A CA 1
ATOM 1376 C C . ALA A 1 176 ? 9.508 1.953 -11.174 1.00 79.44 176 ALA A C 1
ATOM 1378 O O . ALA A 1 176 ? 8.822 2.510 -10.316 1.00 79.44 176 ALA A O 1
ATOM 1379 N N . TRP A 1 177 ? 9.357 2.206 -12.478 1.00 80.50 177 TRP A N 1
ATOM 1380 C CA . TRP A 1 177 ? 8.320 3.090 -13.029 1.00 80.50 177 TRP A CA 1
ATOM 1381 C C . TRP A 1 177 ? 7.006 2.368 -13.350 1.00 80.50 177 TRP A C 1
ATOM 1383 O O . TRP A 1 177 ? 6.048 3.015 -13.768 1.00 80.50 177 TRP A O 1
ATOM 1393 N N . LEU A 1 178 ? 6.953 1.043 -13.187 1.00 86.31 178 LEU A N 1
ATOM 1394 C CA . LEU A 1 178 ? 5.717 0.274 -13.291 1.00 86.31 178 LEU A CA 1
ATOM 1395 C C . LEU A 1 178 ? 5.038 0.159 -11.927 1.00 86.31 178 LEU A C 1
ATOM 1397 O O . LEU A 1 178 ? 5.678 0.305 -10.882 1.00 86.31 178 LEU A O 1
ATOM 1401 N N . PHE A 1 179 ? 3.739 -0.153 -11.945 1.00 89.62 179 PHE A N 1
ATOM 1402 C CA . PHE A 1 179 ? 2.911 -0.261 -10.741 1.00 89.62 179 PHE A CA 1
ATOM 1403 C C . PHE A 1 179 ? 2.438 -1.705 -10.452 1.00 89.62 179 PHE A C 1
ATOM 1405 O O . PHE A 1 179 ? 1.236 -1.957 -10.397 1.00 89.62 179 PHE A O 1
ATOM 1412 N N . PRO A 1 180 ? 3.332 -2.698 -10.264 1.00 91.31 180 PRO A N 1
ATOM 1413 C CA . PRO A 1 180 ? 2.929 -4.054 -9.876 1.00 91.31 180 PRO A CA 1
ATOM 1414 C C . PRO A 1 180 ? 2.269 -4.129 -8.485 1.00 91.31 180 PRO A C 1
ATOM 1416 O O . PRO A 1 180 ? 2.181 -3.161 -7.739 1.00 91.31 180 PRO A O 1
ATOM 1419 N N . ILE A 1 181 ? 1.826 -5.312 -8.079 1.00 91.44 181 ILE A N 1
ATOM 1420 C CA . ILE A 1 181 ? 1.269 -5.567 -6.748 1.00 91.44 181 ILE A CA 1
ATOM 1421 C C . ILE A 1 181 ? 2.332 -5.328 -5.668 1.00 91.44 181 ILE A C 1
ATOM 1423 O O . ILE A 1 181 ? 2.034 -4.672 -4.668 1.00 91.44 181 ILE A O 1
ATOM 1427 N N . PHE A 1 182 ? 3.564 -5.806 -5.870 1.00 91.62 182 PHE A N 1
ATOM 1428 C CA . PHE A 1 182 ? 4.669 -5.636 -4.925 1.00 91.62 182 PHE A CA 1
ATOM 1429 C C . PHE A 1 182 ? 5.609 -4.523 -5.402 1.00 91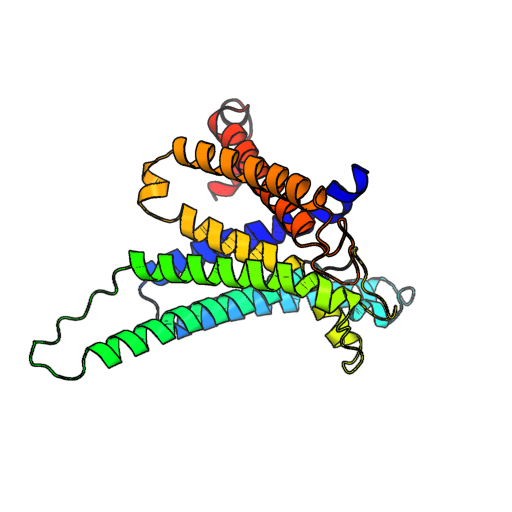.62 182 PHE A C 1
ATOM 1431 O O . PHE A 1 182 ? 6.127 -4.640 -6.510 1.00 91.62 182 PHE A O 1
ATOM 1438 N N . PRO A 1 183 ? 5.884 -3.470 -4.609 1.00 92.25 183 PRO A N 1
ATOM 1439 C CA . PRO A 1 183 ? 5.402 -3.221 -3.242 1.00 92.25 183 PRO A CA 1
ATOM 1440 C C . PRO A 1 183 ? 4.064 -2.479 -3.151 1.00 92.25 183 PRO A C 1
ATOM 1442 O O . PRO A 1 183 ? 3.529 -2.325 -2.055 1.00 92.25 183 PRO A O 1
ATOM 1445 N N . TRP A 1 184 ? 3.550 -1.943 -4.257 1.00 93.06 184 TRP A N 1
ATOM 1446 C CA . TRP A 1 184 ? 2.581 -0.845 -4.238 1.00 93.06 184 TRP A CA 1
ATOM 1447 C C . TRP A 1 184 ? 1.300 -1.139 -3.438 1.00 93.06 184 TRP A C 1
ATOM 1449 O O . TRP A 1 184 ? 0.822 -0.277 -2.700 1.00 93.06 184 TRP A O 1
ATOM 1459 N N . THR A 1 185 ? 0.801 -2.374 -3.482 1.00 95.06 185 THR A N 1
ATOM 1460 C CA . THR A 1 185 ? -0.400 -2.812 -2.745 1.00 95.06 185 THR A CA 1
ATOM 1461 C C . THR A 1 185 ? -0.248 -2.670 -1.225 1.00 95.06 185 THR A C 1
ATOM 1463 O O . THR A 1 185 ? -1.242 -2.465 -0.527 1.00 95.06 185 THR A O 1
ATOM 1466 N N . ALA A 1 186 ? 0.979 -2.677 -0.687 1.00 96.62 186 ALA A N 1
ATOM 1467 C CA . ALA A 1 186 ? 1.223 -2.415 0.732 1.00 96.62 186 ALA A CA 1
ATOM 1468 C C . ALA A 1 186 ? 0.717 -1.027 1.160 1.00 96.62 186 ALA A C 1
ATOM 1470 O O . ALA A 1 186 ? 0.188 -0.886 2.259 1.00 96.62 186 ALA A O 1
ATOM 1471 N N . PHE A 1 187 ? 0.806 -0.007 0.295 1.00 97.06 187 PHE A N 1
ATOM 1472 C CA . PHE A 1 187 ? 0.281 1.328 0.608 1.00 97.06 187 PHE A CA 1
ATOM 1473 C C . PHE A 1 187 ? -1.245 1.333 0.704 1.00 97.06 187 PHE A C 1
ATOM 1475 O O . PHE A 1 187 ? -1.790 2.013 1.572 1.00 97.06 187 PHE A O 1
ATOM 1482 N N . ALA A 1 188 ? -1.933 0.536 -0.119 1.00 97.69 188 ALA A N 1
ATOM 1483 C CA . ALA A 1 188 ? -3.382 0.382 -0.033 1.00 97.69 188 ALA A CA 1
ATOM 1484 C C . ALA A 1 188 ? -3.807 -0.291 1.279 1.00 97.69 188 ALA A C 1
ATOM 1486 O O . ALA A 1 188 ? -4.694 0.215 1.963 1.00 97.69 188 ALA A O 1
ATOM 1487 N N . PHE A 1 189 ? -3.131 -1.366 1.697 1.00 98.06 189 PHE A N 1
ATOM 1488 C CA . PHE A 1 189 ? -3.413 -2.002 2.991 1.00 98.06 189 PHE A CA 1
ATOM 1489 C C . PHE A 1 189 ? -3.014 -1.128 4.192 1.00 98.06 189 PHE A C 1
ATOM 1491 O O . PHE A 1 189 ? -3.725 -1.120 5.199 1.00 98.06 189 PHE A O 1
ATOM 1498 N N . ALA A 1 190 ? -1.948 -0.330 4.084 1.00 98.06 190 ALA A N 1
ATOM 1499 C CA . ALA A 1 190 ? -1.599 0.658 5.104 1.00 98.06 190 ALA A CA 1
ATOM 1500 C C . ALA A 1 190 ? -2.691 1.733 5.231 1.00 98.06 190 ALA A C 1
ATOM 1502 O O . ALA A 1 190 ? -3.093 2.085 6.342 1.00 98.06 190 ALA A O 1
ATOM 1503 N N . GLY A 1 191 ? -3.219 2.202 4.096 1.00 97.44 191 GLY A N 1
ATOM 1504 C CA . GLY A 1 191 ? -4.370 3.100 4.036 1.00 97.44 191 GLY A CA 1
ATOM 1505 C C . GLY A 1 191 ? -5.636 2.477 4.621 1.00 97.44 191 GLY A C 1
ATOM 1506 O O . GLY A 1 191 ? -6.351 3.131 5.376 1.00 97.44 191 GLY A O 1
ATOM 1507 N N . LEU A 1 192 ? -5.886 1.192 4.355 1.00 97.75 192 LEU A N 1
ATOM 1508 C CA . LEU A 1 192 ? -6.999 0.439 4.937 1.00 97.75 192 LEU A CA 1
ATOM 1509 C C . LEU A 1 192 ? -6.908 0.391 6.468 1.00 97.75 192 LEU A C 1
ATOM 1511 O O . LEU A 1 192 ? -7.874 0.718 7.159 1.00 97.75 192 LEU A O 1
ATOM 1515 N N . ALA A 1 193 ? -5.737 0.029 7.004 1.00 97.19 193 ALA A N 1
ATOM 1516 C CA . ALA A 1 193 ? -5.491 0.018 8.443 1.00 97.19 193 ALA A CA 1
ATOM 1517 C C . ALA A 1 193 ? -5.711 1.412 9.048 1.00 97.19 193 ALA A C 1
ATOM 1519 O O . ALA A 1 193 ? -6.436 1.556 10.034 1.00 97.19 193 ALA A O 1
ATOM 1520 N N . PHE A 1 194 ? -5.142 2.446 8.421 1.00 96.44 194 PHE A N 1
ATOM 1521 C CA . PHE A 1 194 ? -5.299 3.834 8.847 1.00 96.44 194 PHE A CA 1
ATOM 1522 C C . PHE A 1 194 ? -6.766 4.283 8.846 1.00 96.44 194 PHE A C 1
ATOM 1524 O O . PHE A 1 194 ? -7.229 4.867 9.825 1.00 96.44 194 PHE A O 1
ATOM 1531 N N . GLY A 1 195 ? -7.522 3.974 7.791 1.00 94.50 195 GLY A N 1
ATOM 1532 C CA . GLY A 1 195 ? -8.933 4.338 7.676 1.00 94.50 195 GLY A CA 1
ATOM 1533 C C . GLY A 1 195 ? -9.806 3.663 8.736 1.00 94.50 195 GLY A C 1
ATOM 1534 O O . GLY A 1 195 ? -10.683 4.311 9.314 1.00 94.50 195 GLY A O 1
ATOM 1535 N N . PHE A 1 196 ? -9.535 2.397 9.071 1.00 94.31 196 PHE A N 1
ATOM 1536 C CA . PHE A 1 196 ? -10.219 1.733 10.181 1.00 94.31 196 PHE A CA 1
ATOM 1537 C C . PHE A 1 196 ? -9.829 2.331 11.534 1.00 94.31 196 PHE A C 1
ATOM 1539 O O . PHE A 1 196 ? -10.716 2.560 12.350 1.00 94.31 196 PHE A O 1
ATOM 1546 N N . ILE A 1 197 ? -8.553 2.648 11.776 1.00 93.38 197 ILE A N 1
ATOM 1547 C CA . ILE A 1 197 ? -8.125 3.326 13.013 1.00 93.38 197 ILE A CA 1
ATOM 1548 C C . ILE A 1 197 ? -8.845 4.673 13.157 1.00 93.38 197 ILE A C 1
ATOM 1550 O O . ILE A 1 197 ? -9.423 4.951 14.209 1.00 93.38 197 ILE A O 1
ATOM 1554 N N . LEU A 1 198 ? -8.886 5.475 12.089 1.00 90.56 198 LEU A N 1
ATOM 1555 C CA . LEU A 1 198 ? -9.540 6.786 12.075 1.00 90.56 198 LEU A CA 1
ATOM 1556 C C . LEU A 1 198 ? -11.058 6.696 12.298 1.00 90.56 198 LEU A C 1
ATOM 1558 O O . LEU A 1 198 ? -11.660 7.591 12.886 1.00 90.56 198 LEU A O 1
ATOM 1562 N N . SER A 1 199 ? -11.678 5.598 11.865 1.00 87.44 199 SER A N 1
ATOM 1563 C CA . SER A 1 199 ? -13.117 5.370 12.026 1.00 87.44 199 SER A CA 1
ATOM 1564 C C . SER A 1 199 ? -13.515 4.960 13.448 1.00 87.44 199 SER A C 1
ATOM 1566 O O . SER A 1 199 ? -14.706 4.970 13.767 1.00 87.44 199 SER A O 1
ATOM 1568 N N . SER A 1 200 ? -12.556 4.615 14.311 1.00 85.75 200 SER A N 1
ATOM 1569 C CA . SER A 1 200 ? -12.828 4.152 15.675 1.00 85.75 200 SER A CA 1
ATOM 1570 C C . SER A 1 200 ? -13.301 5.279 16.607 1.00 85.75 200 SER A C 1
ATOM 1572 O O . SER A 1 200 ? -12.841 6.421 16.532 1.00 85.75 200 SER A O 1
ATOM 1574 N N . ASN A 1 201 ? -14.220 4.953 17.523 1.00 81.31 201 ASN A N 1
ATOM 1575 C CA . ASN A 1 201 ? -14.817 5.928 18.448 1.00 81.31 201 ASN A CA 1
ATOM 1576 C C . ASN A 1 201 ? -13.788 6.683 19.317 1.00 81.31 201 ASN A C 1
ATOM 1578 O O . ASN A 1 201 ? -13.901 7.905 19.419 1.00 81.31 201 ASN A O 1
ATOM 1582 N N . PRO A 1 202 ? -12.758 6.033 19.905 1.00 80.38 202 PRO A N 1
ATOM 1583 C CA . PRO A 1 202 ? -11.758 6.747 20.703 1.00 80.38 202 PRO A CA 1
ATOM 1584 C C . PRO A 1 202 ? -10.990 7.795 19.887 1.00 80.38 202 PRO A C 1
ATOM 1586 O O . PRO A 1 202 ? -10.719 8.892 20.372 1.00 80.38 202 PRO A O 1
ATOM 1589 N N . VAL A 1 203 ? -10.679 7.472 18.630 1.00 82.62 203 VAL A N 1
ATOM 1590 C CA . VAL A 1 203 ? -9.892 8.326 17.733 1.00 82.62 203 VAL A CA 1
ATOM 1591 C C . VAL A 1 203 ? -10.709 9.517 17.235 1.00 82.62 203 VAL A C 1
ATOM 1593 O O . VAL A 1 203 ? -10.191 10.635 17.196 1.00 82.62 203 VAL A O 1
ATOM 1596 N N . LYS A 1 204 ? -11.997 9.305 16.933 1.00 81.56 204 LYS A N 1
ATOM 1597 C CA . LYS A 1 204 ? -12.945 10.386 16.615 1.00 81.56 204 LYS A CA 1
ATOM 1598 C C . LYS A 1 204 ? -13.094 11.371 17.780 1.00 81.56 204 LYS A C 1
ATOM 1600 O O . LYS A 1 204 ? -13.086 12.579 17.557 1.00 81.56 204 LYS A O 1
ATOM 1605 N N . ASN A 1 205 ? -13.146 10.869 19.015 1.00 82.19 205 ASN A N 1
ATOM 1606 C CA . ASN A 1 205 ? -13.323 11.694 20.215 1.00 82.19 205 ASN A CA 1
ATOM 1607 C C . ASN A 1 205 ? -12.059 12.476 20.617 1.00 82.19 205 ASN A C 1
ATOM 1609 O O . ASN A 1 205 ? -12.158 13.530 21.241 1.00 82.19 205 ASN A O 1
ATOM 1613 N N . ALA A 1 206 ? -10.866 11.990 20.263 1.00 80.81 206 ALA A N 1
ATOM 1614 C CA . ALA A 1 206 ? -9.596 12.620 20.634 1.00 80.81 206 ALA A CA 1
ATOM 1615 C C . ALA A 1 206 ? -9.248 13.889 19.818 1.00 80.81 206 ALA A C 1
ATOM 1617 O O . ALA A 1 206 ? -8.333 14.631 20.196 1.00 80.81 206 ALA A O 1
ATOM 1618 N N . GLY A 1 207 ? -9.967 14.165 18.722 1.00 81.88 207 GLY A N 1
ATOM 1619 C CA . GLY A 1 207 ? -9.826 15.391 17.927 1.00 81.88 207 GLY A CA 1
ATOM 1620 C C . GLY A 1 207 ? -8.386 15.656 17.465 1.00 81.88 207 GLY A C 1
ATOM 1621 O O . GLY A 1 207 ? -7.731 14.789 16.890 1.00 81.88 207 GLY A O 1
ATOM 1622 N N . THR A 1 208 ? -7.854 16.853 17.743 1.00 84.69 208 THR A N 1
ATOM 1623 C CA . THR A 1 208 ? -6.493 17.269 17.338 1.00 84.69 208 THR A CA 1
ATOM 1624 C C . THR A 1 208 ? -5.380 16.379 17.906 1.00 84.69 208 THR A C 1
ATOM 1626 O O . THR A 1 208 ? -4.330 16.248 17.277 1.00 84.69 208 THR A O 1
ATOM 1629 N N . ARG A 1 209 ? -5.590 15.722 19.060 1.00 87.31 209 ARG A N 1
ATOM 1630 C CA . ARG A 1 209 ? -4.577 14.830 19.660 1.00 87.31 209 ARG A CA 1
ATOM 1631 C C . ARG A 1 209 ? -4.266 13.639 18.753 1.00 87.31 209 ARG A C 1
ATOM 1633 O O . ARG A 1 209 ? -3.108 13.250 18.650 1.00 87.31 209 ARG A O 1
ATOM 1640 N N . THR A 1 210 ? -5.264 13.122 18.033 1.00 89.31 210 THR A N 1
ATOM 1641 C CA . THR A 1 210 ? -5.081 12.070 17.020 1.00 89.31 210 THR A CA 1
ATOM 1642 C C . THR A 1 210 ? -4.048 12.480 15.976 1.00 89.31 210 THR A C 1
ATOM 1644 O O . THR A 1 210 ? -3.126 11.724 15.687 1.00 89.31 210 THR A O 1
ATOM 1647 N N . PHE A 1 211 ? -4.151 13.699 15.444 1.00 89.88 211 PHE A N 1
ATOM 1648 C CA . PHE A 1 211 ? -3.226 14.185 14.420 1.00 89.88 211 PHE A CA 1
ATOM 1649 C C . PHE A 1 211 ? -1.817 14.438 14.967 1.00 89.88 211 PHE A C 1
ATOM 1651 O O . PHE A 1 211 ? -0.853 14.252 14.231 1.00 89.88 211 PHE A O 1
ATOM 1658 N N . ALA A 1 212 ? -1.670 14.763 16.257 1.00 92.06 212 ALA A N 1
ATOM 1659 C CA . ALA A 1 212 ? -0.360 14.814 16.909 1.00 92.06 212 ALA A CA 1
ATOM 1660 C C . ALA A 1 212 ? 0.291 13.420 17.005 1.00 92.06 212 ALA A C 1
ATOM 1662 O O . ALA A 1 212 ? 1.480 13.281 16.725 1.00 92.06 212 ALA A O 1
ATOM 1663 N N . PHE A 1 213 ? -0.484 12.375 17.320 1.00 93.12 213 PHE A N 1
ATOM 1664 C CA . PHE A 1 213 ? 0.018 10.997 17.290 1.00 93.12 213 PHE A CA 1
ATOM 1665 C C . PHE A 1 213 ? 0.370 10.538 15.872 1.00 93.12 213 PHE A C 1
ATOM 1667 O O . PHE A 1 213 ? 1.409 9.912 15.687 1.00 93.12 213 PHE A O 1
ATOM 1674 N N . ILE A 1 214 ? -0.442 10.883 14.867 1.00 94.56 214 ILE A N 1
ATOM 1675 C CA . ILE A 1 214 ? -0.143 10.581 13.456 1.00 94.56 214 ILE A CA 1
ATOM 1676 C C . ILE A 1 214 ? 1.146 11.287 13.017 1.00 94.56 214 ILE A C 1
ATOM 1678 O O . ILE A 1 214 ? 1.979 10.671 12.355 1.00 94.56 214 ILE A O 1
ATOM 1682 N N . LEU A 1 215 ? 1.342 12.547 13.423 1.00 95.50 215 LEU A N 1
ATOM 1683 C CA . LEU A 1 215 ? 2.568 13.299 13.158 1.00 95.50 215 LEU A CA 1
ATOM 1684 C C . LEU A 1 215 ? 3.782 12.603 13.780 1.00 95.50 215 LEU A C 1
ATOM 1686 O O . LEU A 1 215 ? 4.759 12.331 13.084 1.00 95.50 215 LEU A O 1
ATOM 1690 N N . ALA A 1 216 ? 3.701 12.272 15.071 1.00 96.44 216 ALA A N 1
ATOM 1691 C CA . ALA A 1 216 ? 4.768 11.580 15.785 1.00 96.44 216 ALA A CA 1
ATOM 1692 C C . ALA A 1 216 ? 5.080 10.211 15.159 1.00 96.44 216 ALA A C 1
ATOM 1694 O O . ALA A 1 216 ? 6.247 9.886 14.958 1.00 96.44 216 ALA A O 1
ATOM 1695 N N . ALA A 1 217 ? 4.054 9.442 14.782 1.00 95.69 217 ALA A N 1
ATOM 1696 C CA . ALA A 1 217 ? 4.211 8.164 14.096 1.00 95.69 217 ALA A CA 1
ATOM 1697 C C . ALA A 1 217 ? 4.877 8.328 12.720 1.00 95.69 217 ALA A C 1
ATOM 1699 O O . ALA A 1 217 ? 5.806 7.590 12.402 1.00 95.69 217 ALA A O 1
ATOM 1700 N N . GLY A 1 218 ? 4.463 9.319 11.924 1.00 96.00 218 GLY A N 1
ATOM 1701 C CA . GLY A 1 218 ? 5.069 9.615 10.623 1.00 96.00 218 GLY A CA 1
ATOM 1702 C C . GLY A 1 218 ? 6.553 9.968 10.731 1.00 96.00 218 GLY A C 1
ATOM 1703 O O . GLY A 1 218 ? 7.375 9.416 9.998 1.00 96.00 218 GLY A O 1
ATOM 1704 N N . ILE A 1 219 ? 6.909 10.819 11.700 1.00 97.38 219 ILE A N 1
ATOM 1705 C CA . ILE A 1 219 ? 8.304 11.153 12.021 1.00 97.38 219 ILE A CA 1
ATOM 1706 C C . ILE A 1 219 ? 9.063 9.892 12.451 1.00 97.38 219 ILE A C 1
ATOM 1708 O O . ILE A 1 219 ? 10.118 9.589 11.892 1.00 97.38 219 ILE A O 1
ATOM 1712 N N . ALA A 1 220 ? 8.517 9.124 13.397 1.00 97.12 220 ALA A N 1
ATOM 1713 C CA . ALA A 1 220 ? 9.149 7.915 13.913 1.00 97.12 220 ALA A CA 1
ATOM 1714 C C . ALA A 1 220 ? 9.439 6.891 12.806 1.00 97.12 220 ALA A C 1
ATOM 1716 O O . ALA A 1 220 ? 10.536 6.344 12.777 1.00 97.12 220 ALA A O 1
ATOM 1717 N N . LEU A 1 221 ? 8.520 6.679 11.856 1.00 96.44 221 LEU A N 1
ATOM 1718 C CA . LEU A 1 221 ? 8.732 5.776 10.717 1.00 96.44 221 LEU A CA 1
ATOM 1719 C C . LEU A 1 221 ? 9.880 6.232 9.804 1.00 96.44 221 LEU A C 1
ATOM 1721 O O . LEU A 1 221 ? 10.690 5.409 9.377 1.00 96.44 221 LEU A O 1
ATOM 1725 N N . ILE A 1 222 ? 9.990 7.537 9.534 1.00 95.00 222 ILE A N 1
ATOM 1726 C CA . ILE A 1 222 ? 11.078 8.101 8.719 1.00 95.00 222 ILE A CA 1
ATOM 1727 C C . ILE A 1 222 ? 12.431 7.901 9.407 1.00 95.00 222 ILE A C 1
ATOM 1729 O O . ILE A 1 222 ? 13.396 7.476 8.765 1.00 95.00 222 ILE A O 1
ATOM 1733 N N . TYR A 1 223 ? 12.513 8.191 10.707 1.00 95.62 223 TYR A N 1
ATOM 1734 C CA . TYR A 1 223 ? 13.744 7.995 11.473 1.00 95.62 223 TYR A CA 1
ATOM 1735 C C . TYR A 1 223 ? 14.089 6.516 11.627 1.00 95.62 223 TYR A C 1
ATOM 1737 O O . TYR A 1 223 ? 15.249 6.155 11.446 1.00 95.62 223 TYR A O 1
ATOM 1745 N N . LEU A 1 224 ? 13.099 5.658 11.887 1.00 94.00 224 LEU A N 1
ATOM 1746 C CA . LEU A 1 224 ? 13.286 4.213 11.980 1.00 94.00 224 LEU A CA 1
ATOM 1747 C C . LEU A 1 224 ? 13.833 3.643 10.669 1.00 94.00 224 LEU A C 1
ATOM 1749 O O . LEU A 1 224 ? 14.791 2.879 10.707 1.00 94.00 224 LEU A O 1
ATOM 1753 N N . SER A 1 225 ? 13.301 4.072 9.520 1.00 92.94 225 SER A N 1
ATOM 1754 C CA . SER A 1 225 ? 13.822 3.690 8.203 1.00 92.94 225 SER A CA 1
ATOM 1755 C C . SER A 1 225 ? 15.312 4.002 8.060 1.00 92.94 225 SER A C 1
ATOM 1757 O O . SER A 1 225 ? 16.103 3.125 7.724 1.00 92.94 225 SER A O 1
ATOM 1759 N N . LYS A 1 226 ? 15.712 5.249 8.348 1.00 91.00 226 LYS A N 1
ATOM 1760 C CA . LYS A 1 226 ? 17.117 5.680 8.243 1.00 91.00 226 LYS A CA 1
ATOM 1761 C C . LYS A 1 226 ? 18.018 4.986 9.262 1.00 91.00 226 LYS A C 1
ATOM 1763 O O . LYS A 1 226 ? 19.165 4.666 8.969 1.00 91.00 226 LYS A O 1
ATOM 1768 N N . PHE A 1 227 ? 17.506 4.756 10.465 1.00 91.75 227 PHE A N 1
ATOM 1769 C CA . PHE A 1 227 ? 18.226 4.051 11.513 1.00 91.75 227 PHE A CA 1
ATOM 1770 C C . PHE A 1 227 ? 18.497 2.600 11.121 1.00 91.75 227 PHE A C 1
ATOM 1772 O O . PHE A 1 227 ? 19.632 2.150 11.251 1.00 91.75 227 PHE A O 1
ATOM 1779 N N . LEU A 1 228 ? 17.492 1.882 10.614 1.00 89.69 228 LEU A N 1
ATOM 1780 C CA . LEU A 1 228 ? 17.664 0.516 10.124 1.00 89.69 228 LEU A CA 1
ATOM 1781 C C . LEU A 1 228 ? 18.619 0.462 8.926 1.00 89.69 228 LEU A C 1
ATOM 1783 O O . LEU A 1 228 ? 19.480 -0.409 8.899 1.00 89.69 228 LEU A O 1
ATOM 1787 N N . ASP A 1 229 ? 18.532 1.422 8.003 1.00 88.19 229 ASP A N 1
ATOM 1788 C CA . ASP A 1 229 ? 19.448 1.546 6.858 1.00 88.19 229 ASP A CA 1
ATOM 1789 C C . ASP A 1 229 ? 20.912 1.779 7.284 1.00 88.19 229 ASP A C 1
ATOM 1791 O O . ASP A 1 229 ? 21.836 1.270 6.661 1.00 88.19 229 ASP A O 1
ATOM 1795 N N . SER A 1 230 ? 21.144 2.471 8.406 1.00 87.62 230 SER A N 1
ATOM 1796 C CA . SER A 1 230 ? 22.494 2.664 8.966 1.00 87.62 230 SER A CA 1
ATOM 1797 C C . SER A 1 230 ? 23.091 1.423 9.647 1.00 87.62 230 SER A C 1
ATOM 1799 O O . SER A 1 230 ? 24.262 1.432 10.043 1.00 87.62 230 SER A O 1
ATOM 1801 N N . ARG A 1 231 ? 22.310 0.350 9.834 1.00 87.19 231 ARG A N 1
ATOM 1802 C CA . ARG A 1 231 ? 22.806 -0.895 10.430 1.00 87.19 231 ARG A CA 1
ATOM 1803 C C . ARG A 1 231 ? 23.486 -1.754 9.368 1.00 87.19 231 ARG A C 1
ATOM 1805 O O . ARG A 1 231 ? 22.998 -1.915 8.262 1.00 87.19 231 ARG A O 1
ATOM 1812 N N . LYS A 1 232 ? 24.590 -2.400 9.750 1.00 77.38 232 LYS A N 1
ATOM 1813 C CA . LYS A 1 232 ? 25.338 -3.329 8.881 1.00 77.38 232 LYS A CA 1
ATOM 1814 C C . LYS A 1 232 ? 24.643 -4.686 8.668 1.00 77.38 232 LYS A C 1
ATOM 1816 O O . LYS A 1 232 ? 25.184 -5.537 7.973 1.00 77.38 232 LYS A O 1
ATOM 1821 N N . LEU A 1 233 ? 23.489 -4.918 9.297 1.00 78.19 233 LEU A N 1
ATOM 1822 C CA . LEU A 1 233 ? 22.747 -6.174 9.197 1.00 78.19 233 LEU A CA 1
ATOM 1823 C C . LEU A 1 233 ? 21.974 -6.211 7.875 1.00 78.19 233 LEU A C 1
ATOM 1825 O O . LEU A 1 233 ? 20.957 -5.537 7.729 1.00 78.19 233 LEU A O 1
ATOM 1829 N N . GLN A 1 234 ? 22.450 -7.008 6.921 1.00 77.31 234 GLN A N 1
ATOM 1830 C CA . GLN A 1 234 ? 21.768 -7.223 5.648 1.00 77.31 234 GLN A CA 1
ATOM 1831 C C . GLN A 1 234 ? 20.812 -8.413 5.762 1.00 77.31 234 GLN A C 1
ATOM 1833 O O . GLN A 1 234 ? 21.232 -9.565 5.781 1.00 77.31 234 GLN A O 1
ATOM 1838 N N . LEU A 1 235 ? 19.511 -8.118 5.857 1.00 79.00 235 LEU A N 1
ATOM 1839 C CA . LEU A 1 235 ? 18.446 -9.132 5.898 1.00 79.00 235 LEU A CA 1
ATOM 1840 C C . LEU A 1 235 ? 18.255 -9.855 4.555 1.00 79.00 235 LEU A C 1
ATOM 1842 O O . LEU A 1 235 ? 17.721 -10.960 4.523 1.00 79.00 235 LEU A O 1
ATOM 1846 N N . TYR A 1 236 ? 18.663 -9.222 3.454 1.00 83.94 236 TYR A N 1
ATOM 1847 C CA . TYR A 1 236 ? 18.475 -9.711 2.090 1.00 83.94 236 TYR A CA 1
ATOM 1848 C C . TYR A 1 236 ? 19.818 -9.822 1.374 1.00 83.94 236 TYR A C 1
ATOM 1850 O O . TYR A 1 236 ? 20.713 -9.013 1.611 1.00 83.94 236 TYR A O 1
ATOM 1858 N N . SER A 1 237 ? 19.931 -10.794 0.466 1.00 78.75 237 SER A N 1
ATOM 1859 C CA . SER A 1 237 ? 21.127 -11.018 -0.360 1.00 78.75 237 SER A CA 1
ATOM 1860 C C . SER A 1 237 ? 21.420 -9.862 -1.317 1.00 78.75 237 SER A C 1
ATOM 1862 O O . SER A 1 237 ? 22.579 -9.568 -1.594 1.00 78.75 237 SER A O 1
ATOM 1864 N N . VAL A 1 238 ? 20.373 -9.202 -1.816 1.00 81.12 238 VAL A N 1
ATOM 1865 C CA . VAL A 1 238 ? 20.458 -8.012 -2.665 1.00 81.12 238 VAL A CA 1
ATOM 1866 C C . VAL A 1 238 ? 19.721 -6.885 -1.959 1.00 81.12 238 VAL A C 1
ATOM 1868 O O . VAL A 1 238 ? 18.516 -6.972 -1.723 1.00 81.12 238 VAL A O 1
ATOM 1871 N N . TYR A 1 239 ? 20.453 -5.831 -1.602 1.00 81.06 239 TYR A N 1
ATOM 1872 C CA . TYR A 1 239 ? 19.893 -4.668 -0.926 1.00 81.06 239 TYR A CA 1
ATOM 1873 C C . TYR A 1 239 ? 19.818 -3.473 -1.871 1.00 81.06 239 TYR A C 1
ATOM 1875 O O . TYR A 1 239 ? 20.840 -2.961 -2.321 1.00 81.06 239 TYR A O 1
ATOM 1883 N N . ASP A 1 240 ? 18.599 -3.004 -2.119 1.00 81.69 240 ASP A N 1
ATOM 1884 C CA . ASP A 1 240 ? 18.342 -1.747 -2.809 1.00 81.69 240 ASP A CA 1
ATOM 1885 C C . ASP A 1 240 ? 17.369 -0.911 -1.981 1.00 81.69 240 ASP A C 1
ATOM 1887 O O . ASP A 1 240 ? 16.160 -1.184 -1.946 1.00 81.69 240 ASP A O 1
ATOM 1891 N N . TYR A 1 241 ? 17.912 0.109 -1.304 1.00 82.19 241 TYR A N 1
ATOM 1892 C CA . TYR A 1 241 ? 17.107 1.020 -0.503 1.00 82.19 241 TYR A CA 1
ATOM 1893 C C . TYR A 1 241 ? 16.004 1.632 -1.365 1.00 82.19 241 TYR A C 1
ATOM 1895 O O . TYR A 1 241 ? 14.842 1.482 -1.030 1.00 82.19 241 TYR A O 1
ATOM 1903 N N . TRP A 1 242 ? 16.333 2.234 -2.506 1.00 79.12 242 TRP A N 1
ATOM 1904 C CA . TRP A 1 242 ? 15.463 3.173 -3.219 1.00 79.12 242 TRP A CA 1
ATOM 1905 C C . TRP A 1 242 ? 14.328 2.551 -4.032 1.00 79.12 242 TRP A C 1
ATOM 1907 O O . TRP A 1 242 ? 13.484 3.295 -4.530 1.00 79.12 242 TRP A O 1
ATOM 1917 N N . HIS A 1 243 ? 14.276 1.226 -4.162 1.00 77.06 243 HIS A N 1
ATOM 1918 C CA . HIS A 1 243 ? 13.268 0.579 -5.006 1.00 77.06 243 HIS A CA 1
ATOM 1919 C C . HIS A 1 243 ? 12.522 -0.555 -4.310 1.00 77.06 243 HIS A C 1
ATOM 1921 O O . HIS A 1 243 ? 11.303 -0.647 -4.445 1.00 77.06 243 HIS A O 1
ATOM 1927 N N . THR A 1 244 ? 13.222 -1.408 -3.559 1.00 80.19 244 THR A N 1
ATOM 1928 C CA . THR A 1 244 ? 12.644 -2.686 -3.112 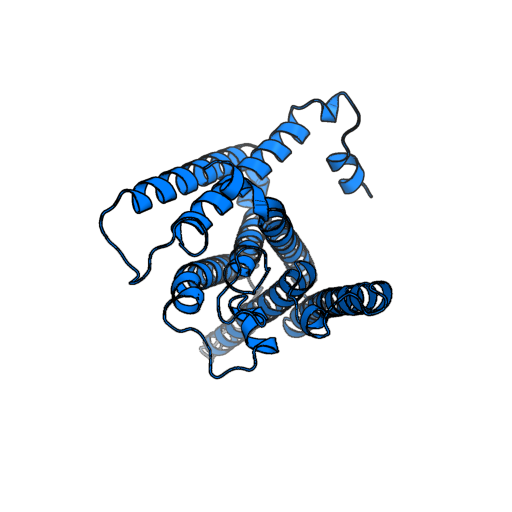1.00 80.19 244 THR A CA 1
ATOM 1929 C C . THR A 1 244 ? 12.667 -2.885 -1.606 1.00 80.19 244 THR A C 1
ATOM 1931 O O . THR A 1 244 ? 11.935 -3.739 -1.114 1.00 80.19 244 THR A O 1
ATOM 1934 N N . SER A 1 245 ? 13.448 -2.100 -0.856 1.00 87.62 245 SER A N 1
ATOM 1935 C CA . SER A 1 245 ? 13.636 -2.326 0.579 1.00 87.62 245 SER A CA 1
ATOM 1936 C C . SER A 1 245 ? 12.383 -2.046 1.434 1.00 87.62 245 SER A C 1
ATOM 1938 O O . SER A 1 245 ? 11.649 -1.082 1.183 1.00 87.62 245 SER A O 1
ATOM 1940 N N . PRO A 1 246 ? 12.179 -2.799 2.537 1.00 90.56 246 PRO A N 1
ATOM 1941 C CA . PRO A 1 246 ? 11.154 -2.469 3.527 1.00 90.56 246 PRO A CA 1
ATOM 1942 C C . PRO A 1 246 ? 11.384 -1.092 4.162 1.00 90.56 246 PRO A C 1
ATOM 1944 O O . PRO A 1 246 ? 10.427 -0.385 4.464 1.00 90.56 246 PRO A O 1
ATOM 1947 N N . ASN A 1 247 ? 12.645 -0.673 4.317 1.00 91.56 247 ASN A N 1
ATOM 1948 C CA . ASN A 1 247 ? 12.993 0.648 4.842 1.00 91.56 247 ASN A CA 1
ATOM 1949 C C . ASN A 1 247 ? 12.406 1.756 3.951 1.00 91.56 247 ASN A C 1
ATOM 1951 O O . ASN A 1 247 ? 11.719 2.662 4.418 1.00 91.56 247 ASN A O 1
ATOM 1955 N N . PHE A 1 248 ? 12.545 1.632 2.636 1.00 89.12 248 PHE A N 1
ATOM 1956 C CA . PHE A 1 248 ? 11.957 2.589 1.705 1.00 89.12 248 PHE A CA 1
ATOM 1957 C C . PHE A 1 248 ? 10.431 2.614 1.699 1.00 89.12 248 PHE A C 1
ATOM 1959 O O . PHE A 1 248 ? 9.828 3.679 1.535 1.00 89.12 248 PHE A O 1
ATOM 1966 N N . PHE A 1 249 ? 9.786 1.480 1.959 1.00 92.44 249 PHE A N 1
ATOM 1967 C CA . PHE A 1 249 ? 8.359 1.489 2.252 1.00 92.44 249 PHE A CA 1
ATOM 1968 C C . PHE A 1 249 ? 8.049 2.325 3.511 1.00 92.44 249 PHE A C 1
ATOM 1970 O O . PHE A 1 249 ? 7.180 3.199 3.458 1.00 92.44 249 PHE A O 1
ATOM 1977 N N . LEU A 1 250 ? 8.793 2.134 4.611 1.00 94.06 250 LEU A N 1
ATOM 1978 C CA . LEU A 1 250 ? 8.596 2.878 5.867 1.00 94.06 250 LEU A CA 1
ATOM 1979 C C . LEU A 1 250 ? 8.764 4.389 5.690 1.00 94.06 250 LEU A C 1
ATOM 1981 O O . LEU A 1 250 ? 7.929 5.151 6.180 1.00 94.06 250 LEU A O 1
ATOM 1985 N N . VAL A 1 251 ? 9.803 4.841 4.976 1.00 93.75 251 VAL A N 1
ATOM 1986 C CA . VAL A 1 251 ? 10.024 6.282 4.778 1.00 93.75 251 VAL A CA 1
ATOM 1987 C C . VAL A 1 251 ? 8.871 6.915 3.993 1.00 93.75 251 VAL A C 1
ATOM 1989 O O . VAL A 1 251 ? 8.399 7.992 4.361 1.00 93.75 251 VAL A O 1
ATOM 1992 N N . ARG A 1 252 ? 8.366 6.239 2.950 1.00 93.00 252 ARG A N 1
ATOM 1993 C CA . ARG A 1 252 ? 7.235 6.715 2.137 1.00 93.00 252 ARG A CA 1
ATOM 1994 C C . ARG A 1 252 ? 5.925 6.692 2.908 1.00 93.00 252 ARG A C 1
ATOM 1996 O O . ARG A 1 252 ? 5.176 7.661 2.829 1.00 93.00 252 ARG A O 1
ATOM 2003 N N . LEU A 1 253 ? 5.676 5.648 3.694 1.00 95.75 253 LEU A N 1
ATOM 2004 C CA . LEU A 1 253 ? 4.516 5.602 4.578 1.00 95.75 253 LEU A CA 1
ATOM 2005 C C . LEU A 1 253 ? 4.561 6.743 5.602 1.00 95.75 253 LEU A C 1
ATOM 2007 O O . LEU A 1 253 ? 3.565 7.437 5.786 1.00 95.75 253 LEU A O 1
ATOM 2011 N N . GLY A 1 254 ? 5.724 6.998 6.207 1.00 95.75 254 GLY A N 1
ATOM 2012 C CA . GLY A 1 254 ? 5.911 8.130 7.110 1.00 95.75 254 GLY A CA 1
ATOM 2013 C C . GLY A 1 254 ? 5.619 9.470 6.432 1.00 95.75 254 GLY A C 1
ATOM 2014 O O . GLY A 1 254 ? 4.857 10.268 6.970 1.00 95.75 254 GLY A O 1
ATOM 2015 N N . MET A 1 255 ? 6.127 9.688 5.213 1.00 95.19 255 MET A N 1
ATOM 2016 C CA . MET A 1 255 ? 5.818 10.885 4.417 1.00 95.19 255 MET A CA 1
ATOM 2017 C C . MET A 1 255 ? 4.319 11.037 4.114 1.00 95.19 255 MET A C 1
ATOM 2019 O O . MET A 1 255 ? 3.802 12.149 4.196 1.00 95.19 255 MET A O 1
ATOM 2023 N N . LEU A 1 256 ? 3.605 9.946 3.815 1.00 95.81 256 LEU A N 1
ATOM 2024 C CA . LEU A 1 256 ? 2.150 9.977 3.619 1.00 95.81 256 LEU A CA 1
ATOM 2025 C C . LEU A 1 256 ? 1.414 10.413 4.894 1.00 95.81 256 LEU A C 1
ATOM 2027 O O . LEU A 1 256 ? 0.514 11.247 4.822 1.00 95.81 256 LEU A O 1
ATOM 2031 N N . LEU A 1 257 ? 1.823 9.915 6.066 1.00 96.06 257 LEU A N 1
ATOM 2032 C CA . LEU A 1 257 ? 1.244 10.346 7.344 1.00 96.06 257 LEU A CA 1
ATOM 2033 C C . LEU A 1 257 ? 1.504 11.835 7.617 1.00 96.06 257 LEU A C 1
ATOM 2035 O O . LEU A 1 257 ? 0.589 12.546 8.034 1.00 96.06 257 LEU A O 1
ATOM 2039 N N . LEU A 1 258 ? 2.714 12.330 7.329 1.00 95.62 258 LEU A N 1
ATOM 2040 C CA . LEU A 1 258 ? 3.024 13.762 7.432 1.00 95.62 258 LEU A CA 1
ATOM 2041 C C . LEU A 1 258 ? 2.166 14.600 6.479 1.00 95.62 258 LEU A C 1
ATOM 2043 O O . LEU A 1 258 ? 1.674 15.657 6.871 1.00 95.62 258 LEU A O 1
ATOM 2047 N N . LEU A 1 259 ? 1.945 14.119 5.253 1.00 94.19 259 LEU A N 1
ATOM 2048 C CA . LEU A 1 259 ? 1.104 14.796 4.269 1.00 94.19 259 LEU A CA 1
ATOM 2049 C C . LEU A 1 259 ? -0.356 14.891 4.735 1.00 94.19 259 LEU A C 1
ATOM 2051 O O . LEU A 1 259 ? -0.984 15.930 4.554 1.00 94.19 259 LEU A O 1
ATOM 2055 N N . ILE A 1 260 ? -0.887 13.851 5.384 1.00 92.50 260 ILE A N 1
ATOM 2056 C CA . ILE A 1 260 ? -2.237 13.87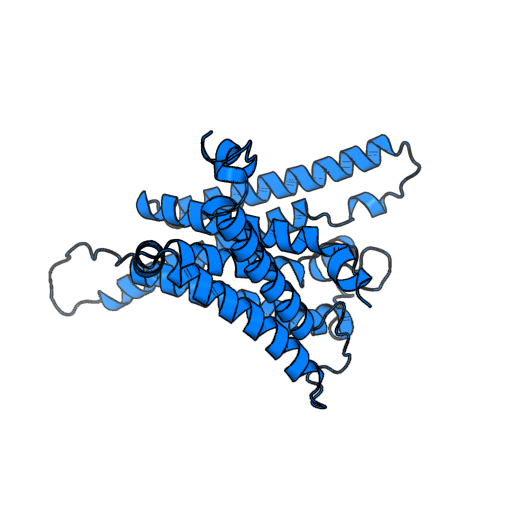8 5.971 1.00 92.50 260 ILE A CA 1
ATOM 2057 C C . ILE A 1 260 ? -2.328 14.921 7.082 1.00 92.50 260 ILE A C 1
ATOM 2059 O O . ILE A 1 260 ? -3.301 15.673 7.141 1.00 92.50 260 ILE A O 1
ATOM 2063 N N . VAL A 1 261 ? -1.318 14.999 7.953 1.00 92.62 261 VAL A N 1
ATOM 2064 C CA . VAL A 1 261 ? -1.275 16.019 9.011 1.00 92.62 261 VAL A CA 1
ATOM 2065 C C . VAL A 1 261 ? -1.180 17.416 8.410 1.00 92.62 261 VAL A C 1
ATOM 2067 O O . VAL A 1 261 ? -1.879 18.317 8.868 1.00 92.62 261 VAL A O 1
ATOM 2070 N N . PHE A 1 262 ? -0.374 17.595 7.363 1.00 91.62 262 PHE A N 1
ATOM 2071 C CA . PHE A 1 262 ? -0.286 18.857 6.636 1.00 91.62 262 PHE A CA 1
ATOM 2072 C C . PHE A 1 262 ? -1.636 19.248 6.022 1.00 91.62 262 PHE A C 1
ATOM 2074 O O . PHE A 1 262 ? -2.093 20.370 6.227 1.00 91.62 262 PHE A O 1
ATOM 2081 N N . ALA A 1 263 ? -2.320 18.319 5.349 1.00 88.94 263 ALA A N 1
ATOM 2082 C CA . ALA A 1 263 ? -3.651 18.548 4.790 1.00 88.94 263 ALA A CA 1
ATOM 2083 C C . ALA A 1 263 ? -4.682 18.894 5.880 1.00 88.94 263 ALA A C 1
ATOM 2085 O O . ALA A 1 263 ? -5.469 19.826 5.718 1.00 88.94 263 ALA A O 1
ATOM 2086 N N . TYR A 1 264 ? -4.645 18.203 7.024 1.00 87.12 264 TYR A N 1
ATOM 2087 C CA . TYR A 1 264 ? -5.497 18.518 8.171 1.00 87.12 264 TYR A CA 1
ATOM 2088 C C . TYR A 1 264 ? -5.212 19.916 8.733 1.00 87.12 264 TYR A C 1
ATOM 2090 O O . TYR A 1 264 ? -6.142 20.697 8.926 1.00 87.12 264 TYR A O 1
ATOM 2098 N N . ALA A 1 265 ? -3.941 20.258 8.959 1.00 87.25 265 ALA A N 1
ATOM 2099 C CA . ALA A 1 265 ? -3.535 21.573 9.445 1.00 87.25 265 ALA A CA 1
ATOM 2100 C C . ALA A 1 265 ? -3.941 22.681 8.463 1.00 87.25 265 ALA A C 1
ATOM 2102 O O . ALA A 1 265 ? -4.433 23.727 8.886 1.00 87.25 265 ALA A O 1
ATOM 2103 N N . TRP A 1 266 ? -3.820 22.428 7.157 1.00 84.69 266 TRP A N 1
ATOM 2104 C CA . TRP A 1 266 ? -4.268 23.340 6.110 1.00 84.69 266 TRP A CA 1
ATOM 2105 C C . TRP A 1 266 ? -5.781 23.587 6.165 1.00 84.69 266 TRP A C 1
ATOM 2107 O O . TRP A 1 266 ? -6.217 24.736 6.136 1.00 84.69 266 TRP A O 1
ATOM 2117 N N . CYS A 1 267 ? -6.590 22.535 6.317 1.00 81.06 267 CYS A N 1
ATOM 2118 C CA . CYS A 1 267 ? -8.045 22.661 6.448 1.00 81.06 267 CYS A CA 1
ATOM 2119 C C . CYS A 1 267 ? -8.481 23.281 7.790 1.00 81.06 267 CYS A C 1
ATOM 2121 O O . CYS A 1 267 ? -9.497 23.975 7.858 1.00 81.06 267 CYS A O 1
ATOM 2123 N N . ARG A 1 268 ? -7.734 23.033 8.874 1.00 79.38 268 ARG A N 1
ATOM 2124 C CA . ARG A 1 268 ? -8.097 23.467 10.232 1.00 79.38 268 ARG A CA 1
ATOM 2125 C C . ARG A 1 268 ? -7.620 24.877 10.581 1.00 79.38 268 ARG A C 1
ATOM 2127 O O . ARG A 1 268 ? -8.318 25.554 11.332 1.00 79.38 268 ARG A O 1
ATOM 2134 N N . TRP A 1 269 ? -6.459 25.292 10.081 1.00 73.44 269 TRP A N 1
ATOM 2135 C CA . TRP A 1 269 ? -5.793 26.550 10.450 1.00 73.44 269 TRP A CA 1
ATOM 2136 C C . TRP A 1 269 ? -5.242 27.344 9.258 1.00 73.44 269 TRP A C 1
ATOM 2138 O O . TRP A 1 269 ? -4.815 28.483 9.436 1.00 73.44 269 TRP A O 1
ATOM 2148 N N . GLY A 1 270 ? -5.211 26.762 8.057 1.00 65.06 270 GLY A N 1
ATOM 2149 C CA . GLY A 1 270 ? -4.687 27.419 6.863 1.00 65.06 270 GLY A CA 1
ATOM 2150 C C . GLY A 1 270 ? -5.661 28.414 6.228 1.00 65.06 270 GLY A C 1
ATOM 2151 O O . GLY A 1 270 ? -6.769 28.664 6.711 1.00 65.06 270 GLY A O 1
ATOM 2152 N N . LEU A 1 271 ? -5.257 28.948 5.072 1.00 53.75 271 LEU A N 1
ATOM 2153 C CA . LEU A 1 271 ? -6.056 29.879 4.266 1.00 53.75 271 LEU A CA 1
ATOM 2154 C C . LEU A 1 271 ? -7.417 29.307 3.833 1.00 53.75 271 LEU A C 1
ATOM 2156 O O . LEU A 1 271 ? -8.276 30.084 3.445 1.00 53.75 271 LEU A O 1
ATOM 2160 N N . GLY A 1 272 ? -7.660 27.997 3.947 1.00 51.56 272 GLY A N 1
ATOM 2161 C CA . GLY A 1 272 ? -8.930 27.366 3.570 1.00 51.56 272 GLY A CA 1
ATOM 2162 C C . GLY A 1 272 ? -10.153 27.750 4.418 1.00 51.56 272 GLY A C 1
ATOM 2163 O O . GLY A 1 272 ? -11.271 27.461 4.008 1.00 51.56 272 GLY A O 1
ATOM 2164 N N . GLN A 1 273 ? -9.968 28.406 5.571 1.00 53.22 273 GLN A N 1
ATOM 2165 C CA . GLN A 1 273 ? -11.063 29.051 6.322 1.00 53.22 273 GLN A CA 1
ATOM 2166 C C . GLN A 1 273 ? -11.229 30.544 5.989 1.00 53.22 273 GLN A C 1
ATOM 2168 O O . GLN A 1 273 ? -12.238 31.139 6.354 1.00 53.22 273 GLN A O 1
ATOM 2173 N N . ARG A 1 274 ? -10.247 31.160 5.314 1.00 52.81 274 ARG A N 1
ATOM 2174 C CA . ARG A 1 274 ? -10.245 32.586 4.931 1.00 52.81 274 ARG A CA 1
ATOM 2175 C C . ARG A 1 274 ? -10.440 32.812 3.419 1.00 52.81 274 ARG A C 1
ATOM 2177 O O . ARG A 1 274 ? -10.766 33.925 3.028 1.00 52.81 274 ARG A O 1
ATOM 2184 N N . ALA A 1 275 ? -10.254 31.787 2.586 1.00 55.50 275 ALA A N 1
ATOM 2185 C CA . ALA A 1 275 ? -10.381 31.787 1.127 1.00 55.50 275 ALA A CA 1
ATOM 2186 C C . ALA A 1 275 ? -10.777 30.385 0.602 1.00 55.50 275 ALA A C 1
ATOM 2188 O O . ALA A 1 275 ? -10.812 29.414 1.358 1.00 55.50 275 ALA A O 1
ATOM 2189 N N . PHE A 1 276 ? -11.070 30.288 -0.701 1.00 52.81 276 PHE A N 1
ATOM 2190 C CA . PHE A 1 276 ? -11.484 29.069 -1.415 1.00 52.81 276 PHE A CA 1
ATOM 2191 C C . PHE A 1 276 ? -10.602 27.846 -1.088 1.00 52.81 276 PHE A C 1
ATOM 2193 O O . PHE A 1 276 ? -9.390 27.866 -1.300 1.00 52.81 276 PHE A O 1
ATOM 2200 N N . SER A 1 277 ? -11.218 26.765 -0.593 1.00 54.47 277 SER A N 1
ATOM 2201 C CA . SER A 1 277 ? -10.553 25.488 -0.299 1.00 54.47 277 SER A CA 1
ATOM 2202 C C . SER A 1 277 ? -11.171 24.359 -1.131 1.00 54.47 277 SER A C 1
ATOM 2204 O O . SER A 1 277 ? -12.266 23.893 -0.794 1.00 54.47 277 SER A O 1
ATOM 2206 N N . PRO A 1 278 ? -10.471 23.856 -2.167 1.00 61.00 278 PRO A N 1
ATOM 2207 C CA . PRO A 1 278 ? -10.947 22.738 -2.985 1.00 61.00 278 PRO A CA 1
ATOM 2208 C C . PRO A 1 278 ? -11.290 21.489 -2.159 1.00 61.00 278 PRO A C 1
ATOM 2210 O O . PRO A 1 278 ? -12.248 20.786 -2.461 1.00 61.00 278 PRO A O 1
ATOM 2213 N N . LEU A 1 279 ? -10.541 21.235 -1.079 1.00 60.91 279 LEU A N 1
ATOM 2214 C CA . LEU A 1 279 ? -10.713 20.054 -0.224 1.00 60.91 279 LEU A CA 1
ATOM 2215 C C . LEU A 1 279 ? -11.988 20.105 0.628 1.00 60.91 279 LEU A C 1
ATOM 2217 O O . LEU A 1 279 ? -12.597 19.068 0.868 1.00 60.91 279 LEU A O 1
ATOM 2221 N N . ILE A 1 280 ? -12.397 21.294 1.083 1.00 63.16 280 ILE A N 1
ATOM 2222 C CA . ILE A 1 280 ? -13.635 21.465 1.862 1.00 63.16 280 ILE A CA 1
ATOM 2223 C C . ILE A 1 280 ? -14.846 21.407 0.926 1.00 63.16 280 ILE A C 1
ATOM 2225 O O . ILE A 1 280 ? -15.860 20.800 1.259 1.00 63.16 280 ILE A O 1
ATOM 2229 N N . GLN A 1 281 ? -14.732 21.991 -0.268 1.00 63.50 281 GLN A N 1
ATOM 2230 C CA . GLN A 1 281 ? -15.835 22.051 -1.224 1.00 63.50 281 GLN A CA 1
ATOM 2231 C C . GLN A 1 281 ? -16.145 20.692 -1.867 1.00 63.50 281 GLN A C 1
ATOM 2233 O O . GLN A 1 281 ? -17.315 20.347 -1.986 1.00 63.50 281 GLN A O 1
ATOM 2238 N N . LEU A 1 282 ? -15.122 19.887 -2.183 1.00 58.53 282 LEU A N 1
ATOM 2239 C CA . LEU A 1 282 ? -15.292 18.500 -2.646 1.00 58.53 282 LEU A CA 1
ATOM 2240 C C . LEU A 1 282 ? -15.848 17.556 -1.565 1.00 58.53 282 LEU A C 1
ATOM 2242 O O . LEU A 1 282 ? -16.335 16.480 -1.891 1.00 58.53 282 LEU A O 1
ATOM 2246 N N . GLY A 1 283 ? -15.761 17.926 -0.283 1.00 56.44 283 GLY A N 1
ATOM 2247 C CA . GLY A 1 283 ? -16.316 17.144 0.826 1.00 56.44 283 GLY A CA 1
ATOM 2248 C C . GLY A 1 283 ? -17.787 17.438 1.144 1.00 56.44 283 GLY A C 1
ATOM 2249 O O . GLY A 1 283 ? -18.397 16.672 1.886 1.00 56.44 283 GLY A O 1
ATOM 2250 N N . ASN A 1 284 ? -18.344 18.531 0.608 1.00 56.59 284 ASN A N 1
ATOM 2251 C CA . ASN A 1 284 ? -19.721 18.983 0.857 1.00 56.59 284 ASN A CA 1
ATOM 2252 C C . ASN A 1 284 ? -20.711 18.608 -0.263 1.00 56.59 284 ASN A C 1
ATOM 2254 O O . ASN A 1 284 ? -21.896 18.915 -0.138 1.00 56.59 284 ASN A O 1
ATOM 2258 N N . THR A 1 285 ? -20.236 17.987 -1.346 1.00 45.34 285 THR A N 1
ATOM 2259 C CA . THR A 1 285 ? -21.052 17.433 -2.442 1.00 45.34 285 THR A CA 1
ATOM 2260 C C . THR A 1 285 ? -21.300 15.948 -2.234 1.00 45.34 285 THR A C 1
ATOM 2262 O O . THR A 1 285 ? -22.460 15.515 -2.392 1.00 45.34 285 THR A O 1
#

Radius of gyration: 21.1 Å; chains: 1; bounding box: 56×59×63 Å

Secondary structure (DSSP, 8-state):
-THHHHTTTHHHHHHHHHHHHHHHHHHHHHHTT--HHHHHHHHHHHHHHHHHHHHHHHHHHHHHTTT-S-GGGGGPPPHHHHHHHHHHHHHHHHHHHHHHHHHHHHHHTSSSS---------HHHHHHHHHHHHHHHHHHHHHHHHHHHTTS--TTS-HHHHHHHH--GGGTS--TTS--STTTHHHHHHHHHHHHHHHSHHHHHTTHHHHHHHHHHHHHHHHHHHHHHTSS--SSSS--TTTT-HHHHHHHHHHHHHHHHHHHHHHHHSGGGTS--HHHHTT--

Sequence (285 aa):
MYSQLGGTFPAPLFLFLAGVSFALVTDKLLQKQLSANQIAKTTIRRGAEIFALGLLFRVQEFAISLGWAPWSDLGRVDILNTIGVSMMLMGVMCWAVLKARVDRTFLSDLPEQAHPTPTRVSAPHVQQNMVITAILVTAAIAFLTPLLWTTWRLHFLPWQLETYINGVHNLGTPQAWLFPIFPWTAFAFAGLAFGFILSSNPVKNAGTRTFAFILAAGIALIYLSKFLDSRKLQLYSVYDYWHTSPNFFLVRLGMLLLLIVFAYAWCRWGLGQRAFSPLIQLGNT